Protein AF-A0A411F6S2-F1 (afdb_monomer_lite)

Foldseek 3Di:
DDPPPPPQPFAAFDDPVLQVLQDLAFFDDPPDQLPWDKHWDDDPQKIKMWTQQRASADFDCQDPAAADGDIDMAIAGRFRDFDQFWFFAFEAFFFWAWSNRHTEGFCADPVRHRCQQPDGGTQQQWDADPVNRIYHQAHGQQCRQHPPPAQDWAWTGAGQNRATWTEHHPPDDLVQAFLFQWHDDPSHIHHYADRPQPPRTTQTHRGDGPDDPRVHTAGPGGRSWHAHPVPGIGHDDPVVSVVVVVVVVVVCVVPDDDPPPPPDSPDSPGDRDDPPDDDDDADFDEDQAFDFDEDQQWHETEHQAFYETEHQQWYETEHQHDYETEHQHFYEYAHQVWYAYDHPNGYGYDHPD

Sequence (353 aa):
VGTILVVTPGVLPLTQEEVNQFSGDGCKPDSGKTGSSVSASLSGSTTTITSNHVPNHIWQTVNPNSPTASATTYSFKAPSMLSDDKVQCLPQGAIAIAKNGVLIFNPTTIQGGNAKDDETMDCNGGHSDPKGNYHYHSLPDNKVVYDSSNTSSQFIGVAFDGLPIYSMGDGISSSDLDICHGMYVGKEYRYIASIDHFPYFLGCYRAAAQRGNAASSCSDMKAGSACTCHFGVIKYNKKKALIKLLANLISEEKTNPKLSWMTKKQSCSGTCGASSSSGGNSGGGSGPFGGTGSGPLGGSGSGPFGGGGSGPLGGSGNGPFGGIGSGPFGGGGSDPFGGSGSGPFGGSGSGPF

Secondary structure (DSSP, 8-state):
-------PPPPP---HHHHTT--------TTS-----EEEEEETTEEEEEE----SS----SSS-------EEEEEEPPS---SSSPBPBPSSEEEEETTS-EEE-SB-TTSSBHHHHS---TTSEEE-TT--EEESS--SSSSSS-TT--S--EEEEETTS-EEEE--TT--GGG--TTSEEEETTEEEEEE-SSSTTTT-SSBSS--SSS----B--S--TTEEEETTTEEEE--HHHHHHHHHHHHHHHTTT-----STT---------------------EESSBPPPEESTT--EEESSB---EESTT--EEESSB--EEESSBPPP---TT--EEESSBPPPP----

Organism: Platynereis dumerilii (NCBI:txid6359)

Radius of gyration: 27.65 Å; chains: 1; bounding box: 100×50×52 Å

InterPro domains:
  IPR025924 YHYH domain [PF14240] (116-167)

pLDDT: mean 74.4, std 21.81, range [25.77, 98.25]

Structure (mmCIF, N/CA/C/O backbone):
data_AF-A0A411F6S2-F1
#
_entry.id   AF-A0A411F6S2-F1
#
loop_
_atom_site.group_PDB
_atom_site.id
_atom_site.type_symbol
_atom_site.label_atom_id
_atom_site.label_alt_id
_atom_site.label_comp_id
_atom_site.label_asym_id
_atom_site.label_entity_id
_atom_site.label_seq_id
_atom_site.pdbx_PDB_ins_code
_atom_site.Cartn_x
_atom_site.Cartn_y
_atom_site.Cartn_z
_atom_site.occupancy
_atom_site.B_iso_or_equiv
_atom_site.auth_seq_id
_atom_site.auth_comp_id
_atom_site.auth_asym_id
_atom_site.auth_atom_id
_atom_site.pdbx_PDB_model_num
ATOM 1 N N . VAL A 1 1 ? -44.105 -8.364 14.212 1.00 44.66 1 VAL A N 1
ATOM 2 C CA . VAL A 1 1 ? -42.831 -8.854 13.637 1.00 44.66 1 VAL A CA 1
ATOM 3 C C . VAL A 1 1 ? -41.805 -7.765 13.876 1.00 44.66 1 VAL A C 1
ATOM 5 O O . VAL A 1 1 ? -41.933 -6.701 13.289 1.00 44.66 1 VAL A O 1
ATOM 8 N N . GLY A 1 2 ? -40.930 -7.947 14.866 1.00 36.38 2 GLY A N 1
ATOM 9 C CA . GLY A 1 2 ? -39.951 -6.929 15.245 1.00 36.38 2 GLY A CA 1
ATOM 10 C C . GLY A 1 2 ? -38.849 -6.848 14.199 1.00 36.38 2 GLY A C 1
ATOM 11 O O . GLY A 1 2 ? -38.222 -7.859 13.894 1.00 36.38 2 GLY A O 1
ATOM 12 N N . THR A 1 3 ? -38.634 -5.660 13.644 1.00 37.44 3 THR A N 1
ATOM 13 C CA . THR A 1 3 ? -37.474 -5.360 12.808 1.00 37.44 3 THR A CA 1
ATOM 14 C C . THR A 1 3 ? -36.230 -5.520 13.675 1.00 37.44 3 THR A C 1
ATOM 16 O O . THR A 1 3 ? -35.964 -4.689 14.541 1.00 37.44 3 THR A O 1
ATOM 19 N N . ILE A 1 4 ? -35.487 -6.611 13.483 1.00 34.81 4 ILE A N 1
ATOM 20 C CA . ILE A 1 4 ? -34.133 -6.729 14.017 1.00 34.81 4 ILE A CA 1
ATOM 21 C C . ILE A 1 4 ? -33.314 -5.683 13.265 1.00 34.81 4 ILE A C 1
ATOM 23 O O . ILE A 1 4 ? -32.958 -5.873 12.104 1.00 34.81 4 ILE A O 1
ATOM 27 N N . LEU A 1 5 ? -33.070 -4.544 13.912 1.00 33.72 5 LEU A N 1
ATOM 28 C CA . LEU A 1 5 ? -32.039 -3.614 13.484 1.00 33.72 5 LEU A CA 1
ATOM 29 C C . LEU A 1 5 ? -30.716 -4.357 13.691 1.00 33.72 5 LEU A C 1
ATOM 31 O O . LEU A 1 5 ? -30.196 -4.426 14.805 1.00 33.72 5 LEU A O 1
ATOM 35 N N . VAL A 1 6 ? -30.208 -4.998 12.639 1.00 38.25 6 VAL A N 1
ATOM 36 C CA . VAL A 1 6 ? -28.828 -5.474 12.633 1.00 38.25 6 VAL A CA 1
ATOM 37 C C . VAL A 1 6 ? -27.986 -4.209 12.682 1.00 38.25 6 VAL A C 1
ATOM 39 O O . VAL A 1 6 ? -27.810 -3.530 11.675 1.00 38.25 6 VAL A O 1
ATOM 42 N N . VAL A 1 7 ? -27.535 -3.840 13.880 1.00 37.50 7 VAL A N 1
ATOM 43 C CA . VAL A 1 7 ? -26.470 -2.856 14.041 1.00 37.50 7 VAL A CA 1
ATOM 44 C C . VAL A 1 7 ? -25.247 -3.508 13.415 1.00 37.50 7 VAL A C 1
ATOM 46 O O . VAL A 1 7 ? -24.563 -4.313 14.047 1.00 37.50 7 VAL A O 1
ATOM 49 N N . THR A 1 8 ? -25.021 -3.235 12.132 1.00 48.84 8 THR A N 1
ATOM 50 C CA . THR A 1 8 ? -23.743 -3.515 11.488 1.00 48.84 8 THR A CA 1
ATOM 51 C C . THR A 1 8 ? -22.672 -2.870 12.361 1.00 48.84 8 THR A C 1
ATOM 53 O O . THR A 1 8 ? -22.827 -1.690 12.698 1.00 48.84 8 THR A O 1
ATOM 56 N N . PRO A 1 9 ? -21.632 -3.607 12.792 1.00 52.69 9 PRO A N 1
ATOM 57 C CA . PRO A 1 9 ? -20.532 -2.990 13.511 1.00 52.69 9 PRO A CA 1
ATOM 58 C C . PRO A 1 9 ? -20.032 -1.831 12.650 1.00 52.69 9 PRO A C 1
ATOM 60 O O . PRO A 1 9 ? -19.665 -2.042 11.494 1.00 52.69 9 PRO A O 1
ATOM 63 N N . GLY A 1 10 ? -20.112 -0.606 13.172 1.00 58.12 10 GLY A N 1
ATOM 64 C CA . GLY A 1 10 ? -19.560 0.548 12.477 1.00 58.12 10 GLY A CA 1
ATOM 65 C C . GLY A 1 10 ? -18.088 0.276 12.192 1.00 58.12 10 GLY A C 1
ATOM 66 O O . GLY A 1 10 ? -17.374 -0.223 13.063 1.00 58.12 10 GLY A O 1
ATOM 67 N N . VAL A 1 11 ? -17.650 0.558 10.968 1.00 75.31 11 VAL A N 1
ATOM 68 C CA . VAL A 1 11 ? -16.228 0.489 10.638 1.00 75.31 11 VAL A CA 1
ATOM 69 C C . VAL A 1 11 ? -15.545 1.613 11.402 1.00 75.31 11 VAL A C 1
ATOM 71 O O . VAL A 1 11 ? -16.008 2.755 11.388 1.00 75.31 11 VAL A O 1
ATOM 74 N N . LEU A 1 12 ? -14.481 1.279 12.120 1.00 81.19 12 LEU A N 1
ATOM 75 C CA . LEU A 1 12 ? -13.717 2.262 12.873 1.00 81.19 12 LEU A CA 1
ATOM 76 C C . LEU A 1 12 ? -12.770 3.021 11.927 1.00 81.19 12 LEU A C 1
ATOM 78 O O . LEU A 1 12 ? -12.348 2.462 10.911 1.00 81.19 12 LEU A O 1
ATOM 82 N N . PRO A 1 13 ? -12.451 4.298 12.216 1.00 85.25 13 PRO A N 1
ATOM 83 C CA . PRO A 1 13 ? -11.310 4.950 11.578 1.00 85.25 13 PRO A CA 1
ATOM 84 C C . PRO A 1 13 ? -10.015 4.223 11.963 1.00 85.25 13 PRO A C 1
ATOM 86 O O . PRO A 1 13 ? -10.027 3.356 12.841 1.00 85.25 13 PRO A O 1
ATOM 89 N N . LEU A 1 14 ? -8.891 4.639 11.372 1.00 93.44 14 LEU A N 1
ATOM 90 C CA . LEU A 1 14 ? -7.591 4.222 11.893 1.00 93.44 14 LEU A CA 1
ATOM 91 C C . LEU A 1 14 ? -7.487 4.541 13.390 1.00 93.44 14 LEU A C 1
ATOM 93 O O . LEU A 1 14 ? -7.941 5.603 13.836 1.00 93.44 14 LEU A O 1
ATOM 97 N N . THR A 1 15 ? -6.866 3.650 14.155 1.00 94.06 15 THR A N 1
ATOM 98 C CA . THR A 1 15 ? -6.607 3.878 15.577 1.00 94.06 15 THR A CA 1
ATOM 99 C C . THR A 1 15 ? -5.529 4.942 15.764 1.00 94.06 15 THR A C 1
ATOM 101 O O . THR A 1 15 ? -4.757 5.262 14.853 1.00 94.06 15 THR A O 1
ATOM 104 N N . GLN A 1 16 ? -5.435 5.503 16.971 1.00 94.75 16 GLN A N 1
ATOM 105 C CA . GLN A 1 16 ? -4.378 6.470 17.264 1.00 94.75 16 GLN A CA 1
ATOM 106 C C . GLN A 1 16 ? -2.985 5.828 17.153 1.00 94.75 16 GLN A C 1
ATOM 108 O O . GLN A 1 16 ? -2.039 6.482 16.721 1.00 94.75 16 GLN A O 1
ATOM 113 N N . GLU A 1 17 ? -2.853 4.544 17.488 1.00 95.75 17 GLU A N 1
ATOM 114 C CA . GLU A 1 17 ? -1.617 3.772 17.342 1.00 95.75 17 GLU A CA 1
ATOM 115 C C . GLU A 1 17 ? -1.221 3.583 15.874 1.00 95.75 17 GLU A C 1
ATOM 117 O O . GLU A 1 17 ? -0.035 3.636 15.553 1.00 95.75 17 GLU A O 1
ATOM 122 N N . GLU A 1 18 ? -2.177 3.383 14.966 1.00 96.94 18 GLU A N 1
ATOM 123 C CA . GLU A 1 18 ? -1.914 3.336 13.521 1.00 96.94 18 GLU A CA 1
ATOM 124 C C . GLU A 1 18 ? -1.507 4.714 12.987 1.00 96.94 18 GLU A C 1
ATOM 126 O O . GLU A 1 18 ? -0.525 4.839 12.255 1.00 96.94 18 GLU A O 1
ATOM 131 N N . VAL A 1 19 ? -2.204 5.773 13.407 1.00 97.19 19 VAL A N 1
ATOM 132 C CA . VAL A 1 19 ? -1.893 7.159 13.016 1.00 97.19 19 VAL A CA 1
ATOM 133 C C . VAL A 1 19 ? -0.503 7.586 13.495 1.00 97.19 19 VAL A C 1
ATOM 135 O O . VAL A 1 19 ? 0.237 8.224 12.747 1.00 97.19 19 VAL A O 1
ATOM 138 N N . ASN A 1 20 ? -0.098 7.178 14.697 1.00 96.62 20 ASN A N 1
ATOM 139 C CA . ASN A 1 20 ? 1.222 7.486 15.253 1.00 96.62 20 ASN A CA 1
ATOM 140 C C . ASN A 1 20 ? 2.375 6.748 14.550 1.00 96.62 20 ASN A C 1
ATOM 142 O O . ASN A 1 20 ? 3.534 7.097 14.762 1.00 96.62 20 ASN A O 1
ATOM 146 N N . GLN A 1 21 ? 2.086 5.734 13.730 1.00 96.56 21 GLN A N 1
ATOM 147 C CA . GLN A 1 21 ? 3.107 5.005 12.973 1.00 96.56 21 GLN A CA 1
ATOM 148 C C . GLN A 1 21 ? 3.491 5.684 11.655 1.00 96.56 21 GLN A C 1
ATOM 150 O O . GLN A 1 21 ? 4.445 5.241 11.011 1.00 96.56 21 GLN A O 1
ATOM 155 N N . PHE A 1 22 ? 2.780 6.736 11.235 1.00 96.31 22 PHE A N 1
ATOM 156 C CA . PHE A 1 22 ? 3.171 7.497 10.054 1.00 96.31 22 PHE A CA 1
ATOM 157 C C . PHE A 1 22 ? 4.432 8.309 10.339 1.00 96.31 22 PHE A C 1
ATOM 159 O O . PHE A 1 22 ? 4.430 9.190 11.197 1.00 96.31 22 PHE A O 1
ATOM 166 N N . SER A 1 23 ? 5.506 8.032 9.603 1.00 92.06 23 SER A N 1
ATOM 167 C CA . SER A 1 23 ? 6.766 8.756 9.751 1.00 92.06 23 SER A CA 1
ATOM 168 C C . SER A 1 23 ? 7.564 8.780 8.454 1.00 92.06 23 SER A C 1
ATOM 170 O O . SER A 1 23 ? 7.723 7.762 7.784 1.00 92.06 23 SER A O 1
ATOM 172 N N . GLY A 1 24 ? 8.091 9.960 8.118 1.00 84.31 24 GLY A N 1
ATOM 173 C CA . GLY A 1 24 ? 9.066 10.134 7.036 1.00 84.31 24 GLY A CA 1
ATOM 174 C C . GLY A 1 24 ? 10.493 9.789 7.470 1.00 84.31 24 GLY A C 1
ATOM 175 O O . GLY A 1 24 ? 11.420 9.868 6.662 1.00 84.31 24 GLY A O 1
ATOM 176 N N . ASP A 1 25 ? 10.688 9.415 8.736 1.00 80.38 25 ASP A N 1
ATOM 177 C CA . ASP A 1 25 ? 11.969 8.936 9.229 1.00 80.38 25 ASP A CA 1
ATOM 178 C C . ASP A 1 25 ? 12.250 7.560 8.628 1.00 80.38 25 ASP A C 1
ATOM 180 O O . ASP A 1 25 ? 11.405 6.665 8.631 1.00 80.38 25 ASP A O 1
ATOM 184 N N . GLY A 1 26 ? 13.446 7.378 8.087 1.00 69.38 26 GLY A N 1
ATOM 185 C CA . GLY A 1 26 ? 13.858 6.112 7.501 1.00 69.38 26 GLY A CA 1
ATOM 186 C C . GLY A 1 26 ? 15.347 6.088 7.195 1.00 69.38 26 GLY A C 1
ATOM 187 O O . GLY A 1 26 ? 16.112 6.922 7.690 1.00 69.38 26 GLY A O 1
ATOM 188 N N . CYS A 1 27 ? 15.769 5.086 6.430 1.00 60.47 27 CYS A N 1
ATOM 189 C CA . CYS A 1 27 ? 17.171 4.769 6.194 1.00 60.47 27 CYS A CA 1
ATOM 190 C C . CYS A 1 27 ? 17.819 5.896 5.385 1.00 60.47 27 CYS A C 1
ATOM 192 O O . CYS A 1 27 ? 17.575 6.064 4.189 1.00 60.47 27 CYS A O 1
ATOM 194 N N . LYS A 1 28 ? 18.614 6.704 6.091 1.00 55.78 28 LYS A N 1
ATOM 195 C CA . LYS A 1 28 ? 19.307 7.864 5.539 1.00 55.78 28 LYS A CA 1
ATOM 196 C C . LYS A 1 28 ? 20.414 7.362 4.608 1.00 55.78 28 LYS A C 1
ATOM 198 O O . LYS A 1 28 ? 21.247 6.589 5.073 1.00 55.78 28 LYS A O 1
ATOM 203 N N . PRO A 1 29 ? 20.473 7.782 3.335 1.00 50.09 29 PRO A N 1
ATOM 204 C CA . PRO A 1 29 ? 21.734 7.720 2.614 1.00 50.09 29 PRO A CA 1
ATOM 205 C C . PRO A 1 29 ? 22.737 8.625 3.348 1.00 50.09 29 PRO A C 1
ATOM 207 O O . PRO A 1 29 ? 22.345 9.671 3.873 1.00 50.09 29 PRO A O 1
ATOM 210 N N . ASP A 1 30 ? 24.005 8.220 3.399 1.00 44.03 30 ASP A N 1
ATOM 211 C CA . ASP A 1 30 ? 25.110 8.802 4.187 1.00 44.03 30 ASP A CA 1
ATOM 212 C C . ASP A 1 30 ? 25.447 10.294 3.908 1.00 44.03 30 ASP A C 1
ATOM 214 O O . ASP A 1 30 ? 26.527 10.771 4.244 1.00 44.03 30 ASP A O 1
ATOM 218 N N . SER A 1 31 ? 24.546 11.079 3.309 1.00 43.53 31 SER A N 1
ATOM 219 C CA . SER A 1 31 ? 24.805 12.462 2.894 1.00 43.53 31 SER A CA 1
ATOM 220 C C . SER A 1 31 ? 23.621 13.439 2.986 1.00 43.53 31 SER A C 1
ATOM 222 O O . SER A 1 31 ? 23.690 14.518 2.401 1.00 43.53 31 SER A O 1
ATOM 224 N N . GLY A 1 32 ? 22.535 13.136 3.705 1.00 48.69 32 GLY A N 1
ATOM 225 C CA . GLY A 1 32 ? 21.485 14.136 3.958 1.00 48.69 32 GLY A CA 1
ATOM 226 C C . GLY A 1 32 ? 20.083 13.570 4.146 1.00 48.69 32 GLY A C 1
ATOM 227 O O . GLY A 1 32 ? 19.830 12.387 3.938 1.00 48.69 32 GLY A O 1
ATOM 228 N N . LYS A 1 33 ? 19.152 14.435 4.573 1.00 52.59 33 LYS A N 1
ATOM 229 C CA . LYS A 1 33 ? 17.722 14.100 4.661 1.00 52.59 33 LYS A CA 1
ATOM 230 C C . LYS A 1 33 ? 17.259 13.559 3.301 1.00 52.59 33 LYS A C 1
ATOM 232 O O . LYS A 1 33 ? 17.506 14.207 2.291 1.00 52.59 33 LYS A O 1
ATOM 237 N N . THR A 1 34 ? 16.521 12.447 3.284 1.00 62.41 34 THR A N 1
ATOM 238 C CA . THR A 1 34 ? 15.872 11.886 2.076 1.00 62.41 34 THR A CA 1
ATOM 239 C C . THR A 1 34 ? 14.868 12.847 1.435 1.00 62.41 34 THR A C 1
ATOM 241 O O . THR A 1 34 ? 14.317 12.552 0.386 1.00 62.41 34 THR A O 1
ATOM 244 N N . GLY A 1 35 ? 14.581 13.982 2.077 1.00 80.81 35 GLY A N 1
ATOM 245 C CA . GLY A 1 35 ? 13.509 14.885 1.690 1.00 80.81 35 GLY A CA 1
ATOM 246 C C . GLY A 1 35 ? 12.125 14.324 2.003 1.00 80.81 35 GLY A C 1
ATOM 247 O O . GLY A 1 35 ? 11.162 15.043 1.783 1.00 80.81 35 GLY A O 1
ATOM 248 N N . SER A 1 36 ? 12.008 13.099 2.533 1.00 90.31 36 SER A N 1
ATOM 249 C CA . SER A 1 36 ? 10.731 12.471 2.880 1.00 90.31 36 SER A CA 1
ATOM 250 C C . SER A 1 36 ? 9.995 13.240 3.972 1.00 90.31 36 SER A C 1
ATOM 252 O O . SER A 1 36 ? 10.588 13.711 4.946 1.00 90.31 36 SER A O 1
ATOM 254 N N . SER A 1 37 ? 8.686 13.383 3.795 1.00 93.06 37 SER A N 1
ATOM 255 C CA . SER A 1 37 ? 7.794 13.977 4.777 1.00 93.06 37 SER A CA 1
ATOM 256 C C . SER A 1 37 ? 6.438 13.294 4.701 1.00 93.06 37 SER A C 1
ATOM 258 O O . SER A 1 37 ? 5.811 13.223 3.640 1.00 93.06 37 SER A O 1
ATOM 260 N N . VAL A 1 38 ? 5.981 12.808 5.850 1.00 96.50 38 VAL A N 1
ATOM 261 C CA . VAL A 1 38 ? 4.600 12.401 6.065 1.00 96.50 38 VAL A CA 1
ATOM 262 C C . VAL A 1 38 ? 4.192 12.752 7.488 1.00 96.50 38 VAL A C 1
ATOM 264 O O . VAL A 1 38 ? 4.988 12.640 8.419 1.00 96.50 38 VAL A O 1
ATOM 267 N N . SER A 1 39 ? 2.957 13.202 7.645 1.00 96.62 39 SER A N 1
ATOM 268 C CA . SER A 1 39 ? 2.308 13.389 8.934 1.00 96.62 39 SER A CA 1
ATOM 269 C C . SER A 1 39 ? 0.870 12.904 8.847 1.00 96.62 39 SER A C 1
ATOM 271 O O . SER A 1 39 ? 0.241 12.985 7.789 1.00 96.62 39 SER A O 1
ATOM 273 N N . ALA A 1 40 ? 0.352 12.396 9.960 1.00 97.56 40 ALA A N 1
ATOM 274 C CA . ALA A 1 40 ? -1.027 11.959 10.071 1.00 97.56 40 ALA A CA 1
ATOM 275 C C . ALA A 1 40 ? -1.656 12.495 11.361 1.00 97.56 40 ALA A C 1
ATOM 277 O O . ALA A 1 40 ? -0.978 12.684 12.371 1.00 97.56 40 ALA A O 1
ATOM 278 N N . SER A 1 41 ? -2.958 12.747 11.326 1.00 96.81 41 SER A N 1
ATOM 279 C CA . SER A 1 41 ? -3.749 13.133 12.490 1.00 96.81 41 SER A CA 1
ATOM 280 C C . SER A 1 41 ? -5.120 12.472 12.450 1.00 96.81 41 SER A C 1
ATOM 282 O O . SER A 1 41 ? -5.655 12.179 11.379 1.00 96.81 41 SER A O 1
ATOM 284 N N . LEU A 1 42 ? -5.693 12.241 13.628 1.00 95.12 42 LEU A N 1
ATOM 285 C CA . LEU A 1 42 ? -7.053 11.746 13.796 1.00 95.12 42 LEU A CA 1
ATOM 286 C C . LEU A 1 42 ? -7.885 12.830 14.476 1.00 95.12 42 LEU A C 1
ATOM 288 O O . LEU A 1 42 ? -7.520 13.327 15.540 1.00 95.12 42 LEU A O 1
ATOM 292 N N . SER A 1 43 ? -9.004 13.200 13.861 1.00 93.94 43 SER A N 1
ATOM 293 C CA . SER A 1 43 ? -9.980 14.117 14.445 1.00 93.94 43 SER A CA 1
ATOM 294 C C . SER A 1 43 ? -11.376 13.525 14.302 1.00 93.94 43 SER A C 1
ATOM 296 O O . SER A 1 43 ? -11.903 13.379 13.194 1.00 93.94 43 SER A O 1
ATOM 298 N N . GLY A 1 44 ? -11.965 13.125 15.431 1.00 89.25 44 GLY A N 1
ATOM 299 C CA . GLY A 1 44 ? -13.212 12.364 15.448 1.00 89.25 44 GLY A CA 1
ATOM 300 C C . GLY A 1 44 ? -13.073 11.064 14.654 1.00 89.25 44 GLY A C 1
ATOM 301 O O . GLY A 1 44 ? -12.270 10.206 14.997 1.00 89.25 44 GLY A O 1
ATOM 302 N N . SER A 1 45 ? -13.848 10.930 13.578 1.00 87.75 45 SER A N 1
ATOM 303 C CA . SER A 1 45 ? -13.815 9.777 12.667 1.00 87.75 45 SER A CA 1
ATOM 304 C C . SER A 1 45 ? -13.046 10.034 11.370 1.00 87.75 45 SER A C 1
ATOM 306 O O . SER A 1 45 ? -13.208 9.283 10.412 1.00 87.75 45 SER A O 1
ATOM 308 N N . THR A 1 46 ? -12.263 11.114 11.299 1.00 92.62 46 THR A N 1
ATOM 309 C CA . THR A 1 46 ? -11.514 11.489 10.093 1.00 92.62 46 THR A CA 1
ATOM 310 C C . THR A 1 46 ? -10.016 11.437 10.348 1.00 92.62 46 THR A C 1
ATOM 312 O O . THR A 1 46 ? -9.489 12.193 11.165 1.00 92.62 46 THR A O 1
ATOM 315 N N . THR A 1 47 ? -9.328 10.580 9.604 1.00 95.12 47 THR A N 1
ATOM 316 C CA . THR A 1 47 ? -7.871 10.554 9.506 1.00 95.12 47 THR A CA 1
ATOM 317 C C . THR A 1 47 ? -7.433 11.511 8.403 1.00 95.12 47 THR A C 1
ATOM 319 O O . THR A 1 47 ? -7.911 11.418 7.275 1.00 95.12 47 THR A O 1
ATOM 322 N N . THR A 1 48 ? -6.513 12.424 8.698 1.00 96.94 48 THR A N 1
ATOM 323 C CA . THR A 1 48 ? -5.890 13.303 7.700 1.00 96.94 48 THR A CA 1
ATOM 324 C C . THR A 1 48 ? -4.413 12.974 7.583 1.00 96.94 48 THR A C 1
ATOM 326 O O . THR A 1 48 ? -3.724 12.929 8.593 1.00 96.94 48 THR A O 1
ATOM 329 N N . ILE A 1 49 ? -3.923 12.756 6.365 1.00 97.94 49 ILE A N 1
ATOM 330 C CA . ILE A 1 49 ? -2.527 12.413 6.076 1.00 97.94 49 ILE A CA 1
ATOM 331 C C . ILE A 1 49 ? -1.982 13.418 5.078 1.00 97.94 49 ILE A C 1
ATOM 333 O O . ILE A 1 49 ? -2.576 13.612 4.025 1.00 97.94 49 ILE A O 1
ATOM 337 N N . THR A 1 50 ? -0.850 14.046 5.371 1.00 98.06 50 THR A N 1
ATOM 338 C CA . THR A 1 50 ? -0.127 14.878 4.402 1.00 98.06 50 THR A CA 1
ATOM 339 C C . THR A 1 50 ? 1.203 14.223 4.103 1.00 98.06 50 THR A C 1
ATOM 341 O O . THR A 1 50 ? 1.967 13.969 5.027 1.00 98.06 50 THR A O 1
ATOM 344 N N . SER A 1 51 ? 1.491 13.949 2.832 1.00 97.31 51 SER A N 1
ATOM 345 C CA . SER A 1 51 ? 2.778 13.396 2.411 1.00 97.31 51 SER A CA 1
ATOM 346 C C . SER A 1 51 ? 3.303 14.087 1.166 1.00 97.31 51 SER A C 1
ATOM 348 O O . SER A 1 51 ? 2.525 14.562 0.343 1.00 97.31 51 SER A O 1
ATOM 350 N N . ASN A 1 52 ? 4.626 14.132 1.025 1.00 95.31 52 ASN A N 1
ATOM 351 C CA . ASN A 1 52 ? 5.285 14.556 -0.204 1.00 95.31 52 ASN A CA 1
ATOM 352 C C . ASN A 1 52 ? 5.708 13.400 -1.126 1.00 95.31 52 ASN A C 1
ATOM 354 O O . ASN A 1 52 ? 6.336 13.670 -2.150 1.00 95.31 52 ASN A O 1
ATOM 358 N N . HIS A 1 53 ? 5.375 12.155 -0.760 1.00 94.50 53 HIS A N 1
ATOM 359 C CA . HIS A 1 53 ? 5.588 10.912 -1.518 1.00 94.50 53 HIS A CA 1
ATOM 360 C C . HIS A 1 53 ? 7.045 10.528 -1.805 1.00 94.50 53 HIS A C 1
ATOM 362 O O . HIS A 1 53 ? 7.301 9.558 -2.518 1.00 94.50 53 HIS A O 1
ATOM 368 N N . VAL A 1 54 ? 8.012 11.260 -1.252 1.00 93.25 54 VAL A N 1
ATOM 369 C CA . VAL A 1 54 ? 9.427 10.915 -1.392 1.00 93.25 54 VAL A CA 1
ATOM 370 C C . VAL A 1 54 ? 9.741 9.749 -0.448 1.00 93.25 54 VAL A C 1
ATOM 372 O O . VAL A 1 54 ? 9.406 9.839 0.740 1.00 93.25 54 VAL A O 1
ATOM 375 N N . PRO A 1 55 ? 10.377 8.663 -0.929 1.00 92.00 55 PRO A N 1
ATOM 376 C CA . PRO A 1 55 ? 10.672 7.510 -0.094 1.00 92.00 55 PRO A CA 1
ATOM 377 C C . PRO A 1 55 ? 11.613 7.885 1.049 1.00 92.00 55 PRO A C 1
ATOM 379 O O . PRO A 1 55 ? 12.588 8.618 0.878 1.00 92.00 55 PRO A O 1
ATOM 382 N N . ASN A 1 56 ? 11.345 7.337 2.231 1.00 88.94 56 ASN A N 1
ATOM 383 C CA . ASN A 1 56 ? 12.218 7.458 3.398 1.00 88.94 56 ASN A CA 1
ATOM 384 C C . ASN A 1 56 ? 13.400 6.470 3.365 1.00 88.94 56 ASN A C 1
ATOM 386 O O . ASN A 1 56 ? 14.061 6.267 4.377 1.00 88.94 56 ASN A O 1
ATOM 390 N N . HIS A 1 57 ? 13.661 5.835 2.227 1.00 86.38 57 HIS A N 1
ATOM 391 C CA . HIS A 1 57 ? 14.677 4.807 2.058 1.00 86.38 57 HIS A CA 1
ATOM 392 C C . HIS A 1 57 ? 15.453 5.018 0.756 1.00 86.38 57 HIS A C 1
ATOM 394 O O . HIS A 1 57 ? 15.064 5.798 -0.116 1.00 86.38 57 HIS A O 1
ATOM 400 N N . ILE A 1 58 ? 16.556 4.286 0.617 1.00 84.00 58 ILE A N 1
ATOM 401 C CA . ILE A 1 58 ? 17.346 4.256 -0.614 1.00 84.00 58 ILE A CA 1
ATOM 402 C C . ILE A 1 58 ? 16.509 3.614 -1.727 1.00 84.00 58 ILE A C 1
ATOM 404 O O . ILE A 1 58 ? 15.879 2.575 -1.524 1.00 84.00 58 ILE A O 1
ATOM 408 N N . TRP A 1 59 ? 16.524 4.229 -2.903 1.00 84.62 59 TRP A N 1
ATOM 409 C CA . TRP A 1 59 ? 15.866 3.764 -4.123 1.00 84.62 59 TRP A CA 1
ATOM 410 C C . TRP A 1 59 ? 16.892 3.713 -5.260 1.00 84.62 59 TRP A C 1
ATOM 412 O O . TRP A 1 59 ? 17.970 4.305 -5.159 1.00 84.62 59 TRP A O 1
ATOM 422 N N . GLN A 1 60 ? 16.580 2.987 -6.332 1.00 86.19 60 GLN A N 1
ATOM 423 C CA . GLN A 1 60 ? 17.464 2.866 -7.495 1.00 86.19 60 GLN A CA 1
ATOM 424 C C . GLN A 1 60 ? 16.830 3.500 -8.728 1.00 86.19 60 GLN A C 1
ATOM 426 O O . GLN A 1 60 ? 15.629 3.377 -8.969 1.00 86.19 60 GLN A O 1
ATOM 431 N N . THR A 1 61 ? 17.656 4.139 -9.551 1.00 84.88 61 THR A N 1
ATOM 432 C CA . THR A 1 61 ? 17.244 4.623 -10.868 1.00 84.88 61 THR A CA 1
ATOM 433 C C . THR A 1 61 ? 17.087 3.433 -11.814 1.00 84.88 61 THR A C 1
ATOM 435 O O . THR A 1 61 ? 18.047 2.980 -12.433 1.00 84.88 61 THR A O 1
ATOM 438 N N . VAL A 1 62 ? 15.867 2.907 -11.898 1.00 87.00 62 VAL A N 1
ATOM 439 C CA . VAL A 1 62 ? 15.485 1.809 -12.809 1.00 87.00 62 VAL A CA 1
ATOM 440 C C . VAL A 1 62 ? 14.755 2.297 -14.061 1.00 87.00 62 VAL A C 1
ATOM 442 O O . VAL A 1 62 ? 14.490 1.529 -14.983 1.00 87.00 62 VAL A O 1
ATOM 445 N N . ASN A 1 63 ? 14.440 3.590 -14.098 1.00 87.44 63 ASN A N 1
ATOM 446 C CA . ASN A 1 63 ? 13.868 4.302 -15.230 1.00 87.44 63 ASN A CA 1
ATOM 447 C C . ASN A 1 63 ? 14.396 5.758 -15.235 1.00 87.44 63 ASN A C 1
ATOM 449 O O . ASN A 1 63 ? 15.083 6.150 -14.292 1.00 87.44 63 ASN A O 1
ATOM 453 N N . PRO A 1 64 ? 14.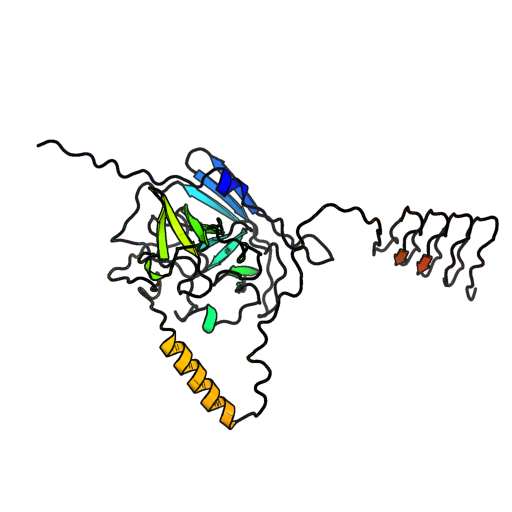117 6.571 -16.271 1.00 92.19 64 PRO A N 1
ATOM 454 C CA . PRO A 1 64 ? 14.628 7.946 -16.361 1.00 92.19 64 PRO A CA 1
ATOM 455 C C . PRO A 1 64 ? 14.078 8.936 -15.319 1.00 92.19 64 PRO A C 1
ATOM 457 O O . PRO A 1 64 ? 14.463 10.104 -15.343 1.00 92.19 64 PRO A O 1
ATOM 460 N N . ASN A 1 65 ? 13.159 8.513 -14.449 1.00 91.50 65 ASN A N 1
ATOM 461 C CA . ASN A 1 65 ? 12.473 9.378 -13.497 1.00 91.50 65 ASN A CA 1
ATOM 462 C C . ASN A 1 65 ? 13.088 9.257 -12.096 1.00 91.50 65 ASN A C 1
ATOM 464 O O . ASN A 1 65 ? 13.640 8.223 -11.718 1.00 91.50 65 ASN A O 1
ATOM 468 N N . SER A 1 66 ? 12.906 10.305 -11.294 1.00 90.94 66 SER A N 1
ATOM 469 C CA . SER A 1 66 ? 13.378 10.372 -9.909 1.00 90.94 66 SER A CA 1
ATOM 470 C C . SER A 1 66 ? 12.261 10.854 -8.981 1.00 90.94 66 SER A C 1
ATOM 472 O O . SER A 1 66 ? 11.445 11.680 -9.409 1.00 90.94 66 SER A O 1
ATOM 474 N N . PRO A 1 67 ? 12.231 10.409 -7.709 1.00 92.38 67 PRO A N 1
ATOM 475 C CA . PRO A 1 67 ? 11.272 10.894 -6.732 1.00 92.38 67 PRO A CA 1
ATOM 476 C C . PRO A 1 67 ? 11.365 12.412 -6.600 1.00 92.38 67 PRO A C 1
ATOM 478 O O . PRO A 1 67 ? 12.442 12.965 -6.374 1.00 92.38 67 PRO A O 1
ATOM 481 N N . THR A 1 68 ? 10.230 13.083 -6.737 1.00 92.44 68 THR A N 1
ATOM 482 C CA . THR A 1 68 ? 10.115 14.537 -6.632 1.00 92.44 68 THR A CA 1
ATOM 483 C C . THR A 1 68 ? 9.066 14.864 -5.586 1.00 92.44 68 THR A C 1
ATOM 485 O O . THR A 1 68 ? 7.949 14.353 -5.634 1.00 92.44 68 THR A O 1
ATOM 488 N N . ALA A 1 69 ? 9.422 15.719 -4.627 1.00 92.62 69 ALA A N 1
ATOM 489 C CA . ALA A 1 69 ? 8.514 16.092 -3.554 1.00 92.62 69 ALA A CA 1
ATOM 490 C C . ALA A 1 69 ? 7.266 16.792 -4.106 1.00 92.62 69 ALA A C 1
ATOM 492 O O . ALA A 1 69 ? 7.356 17.849 -4.732 1.00 92.62 69 ALA A O 1
ATOM 493 N N . SER A 1 70 ? 6.097 16.223 -3.820 1.00 91.94 70 SER A N 1
ATOM 494 C CA . SER A 1 70 ? 4.805 16.807 -4.172 1.00 91.94 70 SER A CA 1
ATOM 495 C C . SER A 1 70 ? 3.834 16.632 -3.012 1.00 91.94 70 SER A C 1
ATOM 497 O O . SER A 1 70 ? 3.232 15.574 -2.839 1.00 91.94 70 SER A O 1
ATOM 499 N N . ALA A 1 71 ? 3.728 17.661 -2.167 1.00 95.12 71 ALA A N 1
ATOM 500 C CA . ALA A 1 71 ? 2.887 17.614 -0.978 1.00 95.12 71 ALA A CA 1
ATOM 501 C C . ALA A 1 71 ? 1.407 17.468 -1.361 1.00 95.12 71 ALA A C 1
ATOM 503 O O . ALA A 1 71 ? 0.855 18.293 -2.086 1.00 95.12 71 ALA A O 1
ATOM 504 N N . THR A 1 72 ? 0.761 16.421 -0.859 1.00 96.50 72 THR A N 1
ATOM 505 C CA . THR A 1 72 ? -0.670 16.162 -1.024 1.00 96.50 72 THR A CA 1
ATOM 506 C C . THR A 1 72 ? -1.273 15.773 0.316 1.00 96.50 72 THR A C 1
ATOM 508 O O . THR A 1 72 ? -0.696 14.980 1.061 1.00 96.50 72 THR A O 1
ATOM 511 N N . THR A 1 73 ? -2.453 16.318 0.602 1.00 97.38 73 THR A N 1
ATOM 512 C CA . THR A 1 73 ? -3.249 15.966 1.778 1.00 97.38 73 THR A CA 1
ATOM 513 C C . THR A 1 73 ? -4.389 15.032 1.382 1.00 97.38 73 THR A C 1
ATOM 515 O O . THR A 1 73 ? -5.096 15.264 0.401 1.00 97.38 73 THR A O 1
ATOM 518 N N . TYR A 1 74 ? -4.562 13.977 2.168 1.00 95.50 74 TYR A N 1
ATOM 519 C CA . TYR A 1 74 ? -5.595 12.960 2.062 1.00 95.50 74 TYR A CA 1
ATOM 520 C C . TYR A 1 74 ? -6.458 13.017 3.317 1.00 95.50 74 TYR A C 1
ATOM 522 O O . TYR A 1 74 ? -5.928 13.121 4.421 1.00 95.50 74 TYR A O 1
ATOM 530 N N . SER A 1 75 ? -7.772 12.912 3.157 1.00 94.31 75 SER A N 1
ATOM 531 C CA . SER A 1 75 ? -8.707 12.831 4.276 1.00 94.31 75 SER A CA 1
ATOM 532 C C . SER A 1 75 ? -9.567 11.590 4.109 1.00 94.31 75 SER A C 1
ATOM 534 O O . SER A 1 75 ? -10.273 11.457 3.112 1.00 94.31 75 SER A O 1
ATOM 536 N N . PHE A 1 76 ? -9.490 10.694 5.087 1.00 91.62 76 PHE A N 1
ATOM 537 C CA . PHE A 1 76 ? -10.235 9.446 5.140 1.00 91.62 76 PHE A CA 1
ATOM 538 C C . PHE A 1 76 ? -11.207 9.498 6.309 1.00 91.62 76 PHE A C 1
ATOM 540 O O . PHE A 1 76 ? -10.809 9.516 7.472 1.00 91.62 76 PHE A O 1
ATOM 547 N N . LYS A 1 77 ? -12.497 9.529 6.008 1.00 88.88 77 LYS A N 1
ATOM 548 C CA . LYS A 1 77 ? -13.557 9.315 6.984 1.00 88.88 77 LYS A CA 1
ATOM 549 C C . LYS A 1 77 ? -13.731 7.817 7.219 1.00 88.88 77 LYS A C 1
ATOM 551 O O . LYS A 1 77 ? -13.667 7.043 6.271 1.00 88.88 77 LYS A O 1
ATOM 556 N N . ALA A 1 78 ? -14.018 7.407 8.448 1.00 81.88 78 ALA A N 1
ATOM 557 C CA . ALA A 1 78 ? -14.427 6.036 8.727 1.00 81.88 78 ALA A CA 1
ATOM 558 C C . ALA A 1 78 ? -15.594 5.626 7.799 1.00 81.88 78 ALA A C 1
ATOM 560 O O . ALA A 1 78 ? -16.586 6.368 7.715 1.00 81.88 78 ALA A O 1
ATOM 561 N N . PRO A 1 79 ? -15.497 4.489 7.085 1.00 80.56 79 PRO A N 1
ATOM 562 C CA . PRO A 1 79 ? -16.589 4.005 6.255 1.00 80.56 79 PRO A CA 1
ATOM 563 C C . PRO A 1 79 ? -17.865 3.800 7.069 1.00 80.56 79 PRO A C 1
ATOM 565 O O . PRO A 1 79 ? -17.836 3.292 8.186 1.00 80.56 79 PRO A O 1
ATOM 568 N N . SER A 1 80 ? -19.018 4.151 6.505 1.00 76.06 80 SER A N 1
ATOM 569 C CA . SER A 1 80 ? -20.298 3.859 7.159 1.00 76.06 80 SER A CA 1
ATOM 570 C C . SER A 1 80 ? -20.672 2.378 7.067 1.00 76.06 80 SER A C 1
ATOM 572 O O . SER A 1 80 ? -21.383 1.877 7.933 1.00 76.06 80 SER A O 1
ATOM 574 N N . MET A 1 81 ? -20.230 1.698 6.005 1.00 80.06 81 MET A N 1
ATOM 575 C CA . MET A 1 81 ? -20.630 0.340 5.640 1.00 80.06 81 MET A CA 1
ATOM 576 C C . MET A 1 81 ? -19.497 -0.329 4.849 1.00 80.06 81 MET A C 1
ATOM 578 O O . MET A 1 81 ? -18.809 0.347 4.080 1.00 80.06 81 MET A O 1
ATOM 582 N N . LEU A 1 82 ? -19.367 -1.651 4.973 1.00 87.94 82 LEU A N 1
ATOM 583 C CA . LEU A 1 82 ? -18.597 -2.483 4.042 1.00 87.94 82 LEU A CA 1
ATOM 584 C C . LEU A 1 82 ? -19.555 -3.250 3.133 1.00 87.94 82 LEU A C 1
ATOM 586 O O . LEU A 1 82 ? -20.675 -3.560 3.541 1.00 87.94 82 LEU A O 1
ATOM 590 N N . SER A 1 83 ? -19.118 -3.561 1.915 1.00 81.50 83 SER A N 1
ATOM 591 C CA . SER A 1 83 ? -19.855 -4.422 0.991 1.00 81.50 83 SER A CA 1
ATOM 592 C C . SER A 1 83 ? -19.052 -5.673 0.662 1.00 81.50 83 SER A C 1
ATOM 594 O O . SER A 1 83 ? -17.912 -5.571 0.214 1.00 81.50 83 SER A O 1
ATOM 596 N N . ASP A 1 84 ? -19.673 -6.838 0.853 1.00 72.31 84 ASP A N 1
ATOM 597 C CA . ASP A 1 84 ? -19.120 -8.126 0.422 1.00 72.31 84 ASP A CA 1
ATOM 598 C C . ASP A 1 84 ? -19.402 -8.397 -1.073 1.00 72.31 84 ASP A C 1
ATOM 600 O O . ASP A 1 84 ? -18.558 -8.953 -1.769 1.00 72.31 84 ASP A O 1
ATOM 604 N N . ASP A 1 85 ? -20.558 -7.949 -1.587 1.00 68.00 85 ASP A N 1
ATOM 605 C CA . ASP A 1 85 ? -21.048 -8.317 -2.929 1.00 68.00 85 ASP A CA 1
ATOM 606 C C . ASP A 1 85 ? -20.835 -7.238 -4.005 1.00 68.00 85 ASP A C 1
ATOM 608 O O . ASP A 1 85 ? -20.807 -7.535 -5.200 1.00 68.00 85 ASP A O 1
ATOM 612 N N . LYS A 1 86 ? -20.729 -5.964 -3.606 1.00 76.06 86 LYS A N 1
ATOM 613 C CA . LYS A 1 86 ? -20.550 -4.812 -4.508 1.00 76.06 86 LYS A CA 1
ATOM 614 C C . LYS A 1 86 ? -19.299 -4.038 -4.136 1.00 76.06 86 LYS A C 1
ATOM 616 O O . LYS A 1 86 ? -19.344 -2.866 -3.763 1.00 76.06 86 LYS A O 1
ATOM 621 N N . VAL A 1 87 ? -18.178 -4.730 -4.254 1.00 88.69 87 VAL A N 1
ATOM 622 C CA . VAL A 1 87 ? -16.853 -4.155 -4.054 1.00 88.69 87 VAL A CA 1
ATOM 623 C C . VAL A 1 87 ? -16.537 -3.151 -5.163 1.00 88.69 87 VAL A C 1
ATOM 625 O O . VAL A 1 87 ? -16.896 -3.345 -6.331 1.00 88.69 87 VAL A O 1
ATOM 628 N N . GLN A 1 88 ? -15.883 -2.055 -4.799 1.00 91.81 88 GLN A N 1
ATOM 629 C CA . GLN A 1 88 ? -15.491 -1.009 -5.732 1.00 91.81 88 GLN A CA 1
ATOM 630 C C . GLN A 1 88 ? -14.158 -1.332 -6.401 1.00 91.81 88 GLN A C 1
ATOM 632 O O . GLN A 1 88 ? -13.250 -1.926 -5.813 1.00 91.81 88 GLN A O 1
ATOM 637 N N . CYS A 1 89 ? -14.049 -0.928 -7.660 1.00 93.75 89 CYS A N 1
ATOM 638 C CA . CYS A 1 89 ? -12.853 -1.135 -8.449 1.00 93.75 89 CYS A CA 1
ATOM 639 C C . CYS A 1 89 ? -11.683 -0.263 -7.992 1.00 93.75 89 CYS A C 1
ATOM 641 O O . CYS A 1 89 ? -11.850 0.861 -7.517 1.00 93.75 89 CYS A O 1
ATOM 643 N N . LEU A 1 90 ? -10.477 -0.774 -8.210 1.00 95.12 90 LEU A N 1
ATOM 644 C CA . LEU A 1 90 ? -9.243 -0.025 -8.047 1.00 95.12 90 LEU A CA 1
ATOM 645 C C . LEU A 1 90 ? -9.001 0.840 -9.295 1.00 95.12 90 LEU A C 1
ATOM 647 O O . LEU A 1 90 ? -8.982 0.299 -10.411 1.00 95.12 90 LEU A O 1
ATOM 651 N N . PRO A 1 91 ? -8.800 2.164 -9.159 1.00 94.00 91 PRO A N 1
ATOM 652 C CA . PRO A 1 91 ? -8.394 2.994 -10.285 1.00 94.00 91 PRO A CA 1
ATOM 653 C C . PRO A 1 91 ? -6.997 2.586 -10.774 1.00 94.00 91 PRO A C 1
ATOM 655 O O . PRO A 1 91 ? -6.249 1.900 -10.075 1.00 94.00 91 PRO A O 1
ATOM 658 N N . GLN A 1 92 ? -6.623 3.035 -11.973 1.00 91.19 92 GLN A N 1
ATOM 659 C CA . GLN A 1 92 ? -5.209 3.030 -12.353 1.00 91.19 92 GLN A CA 1
ATOM 660 C C . GLN A 1 92 ? -4.436 4.042 -11.495 1.00 91.19 92 GLN A C 1
ATOM 662 O O . GLN A 1 92 ? -4.970 5.092 -11.128 1.00 91.19 92 GLN A O 1
ATOM 667 N N . GLY A 1 93 ? -3.164 3.748 -11.221 1.00 94.19 93 GLY A N 1
ATOM 668 C CA . GLY A 1 93 ? -2.303 4.588 -10.389 1.00 94.19 93 GLY A CA 1
ATOM 669 C C . GLY A 1 93 ? -2.465 4.310 -8.893 1.00 94.19 93 GLY A C 1
ATOM 670 O O . GLY A 1 93 ? -2.643 3.162 -8.494 1.00 94.19 93 GLY A O 1
ATOM 671 N N . ALA A 1 94 ? -2.378 5.357 -8.068 1.00 96.12 94 ALA A N 1
ATOM 672 C CA . ALA A 1 94 ? -2.403 5.249 -6.610 1.00 96.12 94 ALA A CA 1
ATOM 673 C C . ALA A 1 94 ? -3.744 4.735 -6.070 1.00 96.12 94 ALA A C 1
ATOM 675 O O . ALA A 1 94 ? -4.803 5.269 -6.409 1.00 96.12 94 ALA A O 1
ATOM 676 N N . ILE A 1 95 ? -3.667 3.761 -5.164 1.00 97.12 95 ILE A N 1
ATOM 677 C CA . ILE A 1 95 ? -4.816 3.139 -4.498 1.00 97.12 95 ILE A CA 1
ATOM 678 C C . ILE A 1 95 ? -4.759 3.224 -2.968 1.00 97.12 95 ILE A C 1
ATOM 680 O O . ILE A 1 95 ? -5.773 2.998 -2.302 1.00 97.12 95 ILE A O 1
ATOM 684 N N . ALA A 1 96 ? -3.586 3.518 -2.412 1.00 97.56 96 ALA A N 1
ATOM 685 C CA . ALA A 1 96 ? -3.333 3.579 -0.981 1.00 97.56 96 ALA A CA 1
ATOM 686 C C . ALA A 1 96 ? -2.085 4.432 -0.687 1.00 97.56 96 ALA A C 1
ATOM 688 O O . ALA A 1 96 ? -1.328 4.786 -1.597 1.00 97.56 96 ALA A O 1
ATOM 689 N N . ILE A 1 97 ? -1.862 4.747 0.589 1.00 97.56 97 ILE A N 1
ATOM 690 C CA . ILE A 1 97 ? -0.641 5.394 1.084 1.00 97.56 97 ILE A CA 1
ATOM 691 C C . ILE A 1 97 ? -0.021 4.552 2.201 1.00 97.56 97 ILE A C 1
ATOM 693 O O . ILE A 1 97 ? -0.700 4.168 3.155 1.00 97.56 97 ILE A O 1
ATOM 697 N N . ALA A 1 98 ? 1.268 4.243 2.071 1.00 97.81 98 ALA A N 1
ATOM 698 C CA . ALA A 1 98 ? 2.037 3.539 3.088 1.00 97.81 98 ALA A CA 1
ATOM 699 C C . ALA A 1 98 ? 2.376 4.470 4.264 1.00 97.81 98 ALA A C 1
ATOM 701 O O . ALA A 1 98 ? 2.409 5.695 4.126 1.00 97.81 98 ALA A O 1
ATOM 702 N N . LYS A 1 99 ? 2.682 3.898 5.432 1.00 96.81 99 LYS A N 1
ATOM 703 C CA . LYS A 1 99 ? 3.006 4.656 6.651 1.00 96.81 99 LYS A CA 1
ATOM 704 C C . LYS A 1 99 ? 4.264 5.517 6.526 1.00 96.81 99 LYS A C 1
ATOM 706 O O . LYS A 1 99 ? 4.416 6.493 7.248 1.00 96.81 99 LYS A O 1
ATOM 711 N N . ASN A 1 100 ? 5.140 5.199 5.576 1.00 94.94 100 ASN A N 1
ATOM 712 C CA . ASN A 1 100 ? 6.294 6.030 5.244 1.00 94.94 100 ASN A CA 1
ATOM 713 C C . ASN A 1 100 ? 5.991 7.159 4.238 1.00 94.94 100 ASN A C 1
ATOM 715 O O . ASN A 1 100 ? 6.905 7.848 3.793 1.00 94.94 100 ASN A O 1
ATOM 719 N N . GLY A 1 101 ? 4.726 7.343 3.850 1.00 95.69 101 GLY A N 1
ATOM 720 C CA . GLY A 1 101 ? 4.282 8.383 2.922 1.00 95.69 101 GLY A CA 1
ATOM 721 C C . GLY A 1 101 ? 4.361 8.014 1.440 1.00 95.69 101 GLY A C 1
ATOM 722 O O . GLY A 1 101 ? 3.848 8.754 0.603 1.00 95.69 101 GLY A O 1
ATOM 723 N N . VAL A 1 102 ? 4.957 6.873 1.090 1.00 96.75 102 VAL A N 1
ATOM 724 C CA . VAL A 1 102 ? 5.033 6.413 -0.303 1.00 96.75 102 VAL A CA 1
ATOM 725 C C . VAL A 1 102 ? 3.661 5.937 -0.781 1.00 96.75 102 VAL A C 1
ATOM 727 O O . VAL A 1 102 ? 2.901 5.308 -0.039 1.00 96.75 102 VAL A O 1
ATOM 730 N N . LEU A 1 103 ? 3.334 6.232 -2.038 1.00 97.62 103 LEU A N 1
ATOM 731 C CA . LEU A 1 103 ? 2.096 5.759 -2.648 1.00 97.62 103 LEU A CA 1
ATOM 732 C C . LEU A 1 103 ? 2.170 4.258 -2.931 1.00 97.62 103 LEU A C 1
ATOM 734 O O . LEU A 1 103 ? 3.192 3.731 -3.358 1.00 97.62 103 LEU A O 1
ATOM 738 N N . ILE A 1 104 ? 1.049 3.574 -2.751 1.00 98.12 104 ILE A N 1
ATOM 739 C CA . ILE A 1 104 ? 0.862 2.198 -3.205 1.00 98.12 104 ILE A CA 1
ATOM 740 C C . ILE A 1 104 ? -0.028 2.267 -4.438 1.00 98.12 104 ILE A C 1
ATOM 742 O O . ILE A 1 104 ? -1.115 2.854 -4.397 1.00 98.12 104 ILE A O 1
ATOM 746 N N . PHE A 1 105 ? 0.448 1.710 -5.542 1.00 96.81 105 PHE A N 1
ATOM 747 C CA . PHE A 1 105 ? -0.251 1.705 -6.818 1.00 96.81 105 PHE A CA 1
ATOM 748 C C . PHE A 1 105 ? -0.996 0.394 -7.044 1.00 96.81 105 PHE A C 1
ATOM 750 O O . PHE A 1 105 ? -0.741 -0.629 -6.409 1.00 96.81 105 PHE A O 1
ATOM 757 N N . ASN A 1 106 ? -1.955 0.459 -7.965 1.00 94.69 106 ASN A N 1
ATOM 758 C CA . ASN A 1 106 ? -2.657 -0.690 -8.513 1.00 94.69 106 ASN A CA 1
ATOM 759 C C . ASN A 1 106 ? -1.657 -1.796 -8.908 1.00 94.69 106 ASN A C 1
ATOM 761 O O . ASN A 1 106 ? -0.615 -1.488 -9.484 1.00 94.69 106 ASN A O 1
ATOM 765 N N . PRO A 1 107 ? -1.954 -3.083 -8.658 1.00 93.88 107 PRO A N 1
ATOM 766 C CA . PRO A 1 107 ? -1.040 -4.182 -8.986 1.00 93.88 107 PRO A CA 1
ATOM 767 C C . PRO A 1 107 ? -0.830 -4.396 -10.497 1.00 93.88 107 PRO A C 1
ATOM 769 O O . PRO A 1 107 ? -0.075 -5.288 -10.889 1.00 93.88 107 PRO A O 1
ATOM 772 N N . THR A 1 108 ? -1.520 -3.637 -11.353 1.00 93.25 108 THR A N 1
ATOM 773 C CA . THR A 1 108 ? -1.501 -3.817 -12.803 1.00 93.25 108 THR A CA 1
ATOM 774 C C . THR A 1 108 ? -0.750 -2.724 -13.547 1.00 93.25 108 THR A C 1
ATOM 776 O O . THR A 1 108 ? -0.732 -1.564 -13.135 1.00 93.25 108 THR A O 1
ATOM 779 N N . THR A 1 109 ? -0.169 -3.107 -14.684 1.00 91.25 109 THR A N 1
ATOM 780 C CA . THR A 1 109 ? 0.420 -2.160 -15.637 1.00 91.25 109 THR A CA 1
ATOM 781 C C . THR A 1 109 ? -0.659 -1.328 -16.323 1.00 91.25 109 THR A C 1
ATOM 783 O O . THR A 1 109 ? -1.857 -1.625 -16.252 1.00 91.25 109 THR A O 1
ATOM 786 N N . ILE A 1 110 ? -0.251 -0.318 -17.094 1.00 88.25 110 ILE A N 1
ATOM 787 C CA . ILE A 1 110 ? -1.181 0.441 -17.945 1.00 88.25 110 ILE A CA 1
ATOM 788 C C . ILE A 1 110 ? -1.839 -0.415 -19.046 1.00 88.25 110 ILE A C 1
ATOM 790 O O . ILE A 1 110 ? -2.807 0.029 -19.653 1.00 88.25 110 ILE A O 1
ATOM 794 N N . GLN A 1 111 ? -1.355 -1.635 -19.297 1.00 89.31 111 GLN A N 1
ATOM 795 C CA . GLN A 1 111 ? -1.959 -2.617 -20.207 1.00 89.31 111 GLN A CA 1
ATOM 796 C C . GLN A 1 111 ? -2.722 -3.736 -19.474 1.00 89.31 111 GLN A C 1
ATOM 798 O O . GLN A 1 111 ? -3.184 -4.677 -20.119 1.00 89.31 111 GLN A O 1
ATOM 803 N N . GLY A 1 112 ? -2.844 -3.669 -18.144 1.00 88.69 112 GLY A N 1
ATOM 804 C CA . GLY A 1 112 ? -3.553 -4.675 -17.345 1.00 88.69 112 GLY A CA 1
ATOM 805 C C . GLY A 1 112 ? -2.739 -5.947 -17.084 1.00 88.69 112 GLY A C 1
ATOM 806 O O . GLY A 1 112 ? -3.299 -6.961 -16.666 1.00 88.69 112 GLY A O 1
ATOM 807 N N . GLY A 1 113 ? -1.428 -5.911 -17.346 1.00 89.44 113 GLY A N 1
ATOM 808 C CA . GLY A 1 113 ? -0.485 -6.968 -16.975 1.00 89.44 113 GLY A CA 1
ATOM 809 C C . GLY A 1 113 ? -0.147 -6.925 -15.486 1.00 89.44 113 GLY A C 1
ATOM 810 O O . GLY A 1 113 ? -0.584 -6.019 -14.783 1.00 89.44 113 GLY A O 1
ATOM 811 N N . ASN A 1 114 ? 0.627 -7.888 -14.990 1.00 91.44 114 ASN A N 1
ATOM 812 C CA . ASN A 1 114 ? 1.068 -7.872 -13.593 1.00 91.44 114 ASN A CA 1
ATOM 813 C C . ASN A 1 114 ? 2.280 -6.952 -13.470 1.00 91.44 114 ASN A C 1
ATOM 815 O O . ASN A 1 114 ? 3.353 -7.317 -13.948 1.00 91.44 114 ASN A O 1
ATOM 819 N N . ALA A 1 115 ? 2.133 -5.802 -12.811 1.00 91.38 115 ALA A N 1
ATOM 820 C CA . ALA A 1 115 ? 3.195 -4.800 -12.758 1.00 91.38 115 ALA A CA 1
ATOM 821 C C . ALA A 1 115 ? 4.502 -5.378 -12.219 1.00 91.38 115 ALA A C 1
ATOM 823 O O . ALA A 1 115 ? 5.547 -5.180 -12.827 1.00 91.38 115 ALA A O 1
ATOM 824 N N . LYS A 1 116 ? 4.438 -6.192 -11.157 1.00 89.19 116 LYS A N 1
ATOM 825 C CA . LYS A 1 116 ? 5.626 -6.806 -10.542 1.00 89.19 116 LYS A CA 1
ATOM 826 C C . LYS A 1 116 ? 6.488 -7.610 -11.529 1.00 89.19 116 LYS A C 1
ATOM 828 O O . LYS A 1 116 ? 7.695 -7.699 -11.331 1.00 89.19 116 LYS A O 1
ATOM 833 N N . ASP A 1 117 ? 5.875 -8.200 -12.555 1.00 87.12 117 ASP A N 1
ATOM 834 C CA . ASP A 1 117 ? 6.583 -9.025 -13.541 1.00 87.12 117 ASP A CA 1
ATOM 835 C C . ASP A 1 117 ? 6.822 -8.307 -14.871 1.00 87.12 117 ASP A C 1
ATOM 837 O O . ASP A 1 117 ? 7.764 -8.640 -15.589 1.00 87.12 117 ASP A O 1
ATOM 841 N N . ASP A 1 118 ? 5.926 -7.393 -15.242 1.00 87.56 118 ASP A N 1
ATOM 842 C CA . ASP A 1 118 ? 5.912 -6.755 -16.557 1.00 87.56 118 ASP A CA 1
ATOM 843 C C . ASP A 1 118 ? 6.585 -5.363 -16.547 1.00 87.56 118 ASP A C 1
ATOM 845 O O . ASP A 1 118 ? 6.832 -4.806 -17.618 1.00 87.56 118 ASP A O 1
ATOM 849 N N . GLU A 1 119 ? 6.917 -4.806 -15.376 1.00 89.12 119 GLU A N 1
ATOM 850 C CA . GLU A 1 119 ? 7.617 -3.524 -15.226 1.00 89.12 119 GLU A CA 1
ATOM 851 C C . GLU A 1 119 ? 8.968 -3.669 -14.518 1.00 89.12 119 GLU A C 1
ATOM 853 O O . GLU A 1 119 ? 9.188 -4.547 -13.683 1.00 89.12 119 GLU A O 1
ATOM 858 N N . THR A 1 120 ? 9.887 -2.751 -14.823 1.00 89.69 120 THR A N 1
ATOM 859 C CA . THR A 1 120 ? 11.164 -2.655 -14.115 1.00 89.69 120 THR A CA 1
ATOM 860 C C . THR A 1 120 ? 10.968 -1.899 -12.803 1.00 89.69 120 THR A C 1
ATOM 862 O O . THR A 1 120 ? 10.585 -0.726 -12.802 1.00 89.69 120 THR A O 1
ATOM 865 N N . MET A 1 121 ? 11.261 -2.561 -11.686 1.00 89.19 121 MET A N 1
ATOM 866 C CA . MET A 1 121 ? 11.186 -2.004 -10.334 1.00 89.19 121 MET A CA 1
ATOM 867 C C . MET A 1 121 ? 12.550 -2.059 -9.660 1.00 89.19 121 MET A C 1
ATOM 869 O O . MET A 1 121 ? 13.398 -2.880 -10.013 1.00 89.19 121 MET A O 1
ATOM 873 N N . ASP A 1 122 ? 12.757 -1.183 -8.684 1.00 89.00 122 ASP A N 1
ATOM 874 C CA . ASP A 1 122 ? 13.934 -1.242 -7.836 1.00 89.00 122 ASP A CA 1
ATOM 875 C C . ASP A 1 122 ? 13.842 -2.371 -6.798 1.00 89.00 122 ASP A C 1
ATOM 877 O O . ASP A 1 122 ? 12.857 -3.107 -6.677 1.00 89.00 122 ASP A O 1
ATOM 881 N N . CYS A 1 123 ? 14.903 -2.490 -6.011 1.00 85.25 123 CYS A N 1
ATOM 882 C CA . CYS A 1 123 ? 15.032 -3.457 -4.931 1.00 85.25 123 CYS A CA 1
ATOM 883 C C . CYS A 1 123 ? 13.965 -3.359 -3.819 1.00 85.25 123 CYS A C 1
ATOM 885 O O . CYS A 1 123 ? 13.827 -4.303 -3.040 1.00 85.25 123 CYS A O 1
ATOM 887 N N . ASN A 1 124 ? 13.197 -2.268 -3.750 1.00 87.69 124 ASN A N 1
ATOM 888 C CA . ASN A 1 124 ? 12.088 -2.077 -2.813 1.00 87.69 124 ASN A CA 1
ATOM 889 C C . ASN A 1 124 ? 10.726 -2.449 -3.425 1.00 87.69 124 ASN A C 1
ATOM 891 O O . ASN A 1 124 ? 9.705 -2.278 -2.765 1.00 87.69 124 ASN A O 1
ATOM 895 N N . GLY A 1 125 ? 10.672 -2.927 -4.673 1.00 87.56 125 GLY A N 1
ATOM 896 C CA . GLY A 1 125 ? 9.406 -3.231 -5.349 1.00 87.56 125 GLY A CA 1
ATOM 897 C C . GLY A 1 125 ? 8.641 -1.985 -5.808 1.00 87.56 125 GLY A C 1
ATOM 898 O O . GLY A 1 125 ? 7.410 -2.029 -5.925 1.00 87.56 125 GLY A O 1
ATOM 899 N N . GLY A 1 126 ? 9.359 -0.881 -6.046 1.00 91.62 126 GLY A N 1
ATOM 900 C CA . GLY A 1 126 ? 8.793 0.379 -6.515 1.00 91.62 126 GLY A CA 1
ATOM 901 C C . GLY A 1 126 ? 9.627 1.082 -7.584 1.00 91.62 126 GLY A C 1
ATOM 902 O O . GLY A 1 126 ? 10.731 0.662 -7.928 1.00 91.62 126 GLY A O 1
ATOM 903 N N . HIS A 1 127 ? 9.080 2.162 -8.136 1.00 93.19 127 HIS A N 1
ATOM 904 C CA . HIS A 1 127 ? 9.772 3.062 -9.063 1.00 93.19 127 HIS A CA 1
ATOM 905 C C . HIS A 1 127 ? 9.088 4.440 -9.106 1.00 93.19 127 HIS A C 1
ATOM 907 O O . HIS A 1 127 ? 8.075 4.650 -8.441 1.00 93.19 127 HIS A O 1
ATOM 913 N N . SER A 1 128 ? 9.622 5.382 -9.893 1.00 94.75 128 SER A N 1
ATOM 914 C CA . SER A 1 128 ? 9.014 6.711 -10.084 1.00 94.75 128 SER A CA 1
ATOM 915 C C . SER A 1 128 ? 8.280 6.835 -11.419 1.00 94.75 128 SER A C 1
ATOM 917 O O . SER A 1 128 ? 8.811 6.449 -12.466 1.00 94.75 128 SER A O 1
ATOM 919 N N . ASP A 1 129 ? 7.085 7.428 -11.398 1.00 93.25 129 ASP A N 1
ATOM 920 C CA . ASP A 1 129 ? 6.365 7.833 -12.612 1.00 93.25 129 ASP A CA 1
ATOM 921 C C . ASP A 1 129 ? 6.985 9.108 -13.247 1.00 93.25 129 ASP A C 1
ATOM 923 O O . ASP A 1 129 ? 7.848 9.747 -12.637 1.00 93.25 129 ASP A O 1
ATOM 927 N N . PRO A 1 130 ? 6.550 9.536 -14.451 1.00 94.06 130 PRO A N 1
ATOM 928 C CA . PRO A 1 130 ? 7.048 10.763 -15.089 1.00 94.06 130 PRO A CA 1
ATOM 929 C C . PRO A 1 130 ? 6.792 12.066 -14.315 1.00 94.06 130 PRO A C 1
ATOM 931 O O . PRO A 1 130 ? 7.355 13.102 -14.659 1.00 94.06 130 PRO A O 1
ATOM 934 N N . LYS A 1 131 ? 5.924 12.050 -13.298 1.00 92.75 131 LYS A N 1
ATOM 935 C CA . LYS A 1 131 ? 5.663 13.192 -12.407 1.00 92.75 131 LYS A CA 1
ATOM 936 C C . LYS A 1 131 ? 6.552 13.156 -11.159 1.00 92.75 131 LYS A C 1
ATOM 938 O O . LYS A 1 131 ? 6.451 14.052 -10.325 1.00 92.75 131 LYS A O 1
ATOM 943 N N . GLY A 1 132 ? 7.400 12.138 -11.024 1.00 92.31 132 GLY A N 1
ATOM 944 C CA . GLY A 1 132 ? 8.265 11.929 -9.871 1.00 92.31 132 GLY A CA 1
ATOM 945 C C . GLY A 1 132 ? 7.549 11.328 -8.663 1.00 92.31 132 GLY A C 1
ATOM 946 O O . GLY A 1 132 ? 8.090 11.378 -7.561 1.00 92.31 132 GLY A O 1
ATOM 947 N N . ASN A 1 133 ? 6.356 10.749 -8.829 1.00 94.06 133 ASN A N 1
ATOM 948 C CA . ASN A 1 133 ? 5.719 10.002 -7.748 1.00 94.06 133 ASN A CA 1
ATOM 949 C C . ASN A 1 133 ? 6.397 8.640 -7.636 1.00 94.06 133 ASN A C 1
ATOM 951 O O . ASN A 1 133 ? 6.166 7.764 -8.474 1.00 94.06 133 ASN A O 1
ATOM 955 N N . TYR A 1 134 ? 7.216 8.454 -6.605 1.00 95.56 134 TYR A N 1
ATOM 956 C CA . TYR A 1 134 ? 7.701 7.128 -6.251 1.00 95.56 134 TYR A CA 1
ATOM 957 C C . TYR A 1 134 ? 6.560 6.309 -5.645 1.00 95.56 134 TYR A C 1
ATOM 959 O O . TYR A 1 134 ? 5.789 6.819 -4.826 1.00 95.56 134 TYR A O 1
ATOM 967 N N . HIS A 1 135 ? 6.431 5.055 -6.060 1.00 96.88 135 HIS A N 1
ATOM 968 C CA . HIS A 1 135 ? 5.341 4.200 -5.620 1.00 96.88 135 HIS A CA 1
ATOM 969 C C . HIS A 1 135 ? 5.711 2.723 -5.624 1.00 96.88 135 HIS A C 1
ATOM 971 O O . HIS A 1 135 ? 6.547 2.276 -6.408 1.00 96.88 135 HIS A O 1
ATOM 977 N N . TYR A 1 136 ? 5.043 1.967 -4.755 1.00 96.88 136 TYR A N 1
ATOM 978 C CA . TYR A 1 136 ? 5.138 0.515 -4.696 1.00 96.88 136 TYR A CA 1
ATOM 979 C C . TYR A 1 136 ? 4.030 -0.134 -5.520 1.00 96.88 136 TYR A C 1
ATOM 981 O O . TYR A 1 136 ? 2.860 0.222 -5.377 1.00 96.88 136 TYR A O 1
ATOM 989 N N . HIS A 1 137 ? 4.385 -1.150 -6.299 1.00 93.56 137 HIS A N 1
ATOM 990 C CA . HIS A 1 137 ? 3.423 -2.089 -6.890 1.00 93.56 137 HIS A CA 1
ATOM 991 C C . HIS A 1 137 ? 3.366 -3.416 -6.123 1.00 93.56 137 HIS A C 1
ATOM 993 O O . HIS A 1 137 ? 2.405 -4.173 -6.250 1.00 93.56 137 HIS A O 1
ATOM 999 N N . SER A 1 138 ? 4.390 -3.710 -5.317 1.00 89.75 138 SER A N 1
ATOM 1000 C CA . SER A 1 138 ? 4.451 -4.894 -4.458 1.00 89.75 138 SER A CA 1
ATOM 1001 C C . SER A 1 138 ? 5.081 -4.562 -3.105 1.00 89.75 138 SER A C 1
ATOM 1003 O O . SER A 1 138 ? 5.734 -3.531 -2.959 1.00 89.75 138 SER A O 1
ATOM 1005 N N . LEU A 1 139 ? 4.841 -5.407 -2.098 1.00 89.69 139 LEU A N 1
ATOM 1006 C CA . LEU A 1 139 ? 5.308 -5.153 -0.737 1.00 89.69 139 LEU A CA 1
ATOM 1007 C C . LEU A 1 139 ? 6.859 -5.176 -0.660 1.00 89.69 139 LEU A C 1
ATOM 1009 O O . LEU A 1 139 ? 7.452 -6.190 -1.044 1.00 89.69 139 LEU A O 1
ATOM 1013 N N . PRO A 1 140 ? 7.519 -4.120 -0.139 1.00 85.62 140 PRO A N 1
ATOM 1014 C CA . PRO A 1 140 ? 8.981 -4.044 -0.035 1.00 85.62 140 PRO A CA 1
ATOM 1015 C C . PRO A 1 140 ? 9.563 -5.034 0.984 1.00 85.62 140 PRO A C 1
ATOM 1017 O O . PRO A 1 140 ? 9.305 -4.918 2.177 1.00 85.62 140 PRO A O 1
ATOM 1020 N N . ASP A 1 141 ? 10.412 -5.969 0.557 1.00 79.25 141 ASP A N 1
ATOM 1021 C CA . ASP A 1 141 ? 10.976 -7.042 1.407 1.00 79.25 141 ASP A CA 1
ATOM 1022 C C . ASP A 1 141 ? 12.261 -6.640 2.175 1.00 79.25 141 ASP A C 1
ATOM 1024 O O . ASP A 1 141 ? 13.007 -7.472 2.682 1.00 79.25 141 ASP A O 1
ATOM 1028 N N . ASN A 1 142 ? 12.574 -5.348 2.257 1.00 79.62 142 ASN A N 1
ATOM 1029 C CA . ASN A 1 142 ? 13.842 -4.846 2.801 1.00 79.62 142 ASN A CA 1
ATOM 1030 C C . ASN A 1 142 ? 13.680 -3.984 4.062 1.00 79.62 142 ASN A C 1
ATOM 1032 O O . ASN A 1 142 ? 14.507 -3.121 4.350 1.00 79.62 142 ASN A O 1
ATOM 1036 N N . LYS A 1 143 ? 12.620 -4.235 4.830 1.00 84.19 143 LYS A N 1
ATOM 1037 C CA . LYS A 1 143 ? 12.349 -3.588 6.120 1.00 84.19 143 LYS A CA 1
ATOM 1038 C C . LYS A 1 143 ? 12.033 -2.088 6.089 1.00 84.19 143 LYS A C 1
ATOM 1040 O O . LYS A 1 143 ? 12.077 -1.435 7.126 1.00 84.19 143 LYS A O 1
ATOM 1045 N N . VAL A 1 144 ? 11.658 -1.539 4.931 1.00 85.69 144 VAL A N 1
ATOM 1046 C CA . VAL A 1 144 ? 11.350 -0.098 4.793 1.00 85.69 144 VAL A CA 1
ATOM 1047 C C . VAL A 1 144 ? 9.939 0.281 5.247 1.00 85.69 144 VAL A C 1
ATOM 1049 O O . VAL A 1 144 ? 9.725 1.404 5.695 1.00 85.69 144 VAL A O 1
ATOM 1052 N N . VAL A 1 145 ? 8.981 -0.651 5.171 1.00 89.94 145 VAL A N 1
ATOM 1053 C CA . VAL A 1 145 ? 7.601 -0.448 5.660 1.00 89.94 145 VAL A CA 1
ATOM 1054 C C . VAL A 1 145 ? 7.168 -1.476 6.708 1.00 89.94 145 VAL A C 1
ATOM 1056 O O . VAL A 1 145 ? 6.242 -1.212 7.470 1.00 89.94 145 VAL A O 1
ATOM 1059 N N . TYR A 1 146 ? 7.833 -2.627 6.805 1.00 90.69 146 TYR A N 1
ATOM 1060 C CA . TYR A 1 146 ? 7.558 -3.646 7.825 1.00 90.69 146 TYR A CA 1
ATOM 1061 C C . TYR A 1 146 ? 8.771 -4.541 8.033 1.00 90.69 146 TYR A C 1
ATOM 1063 O O . TYR A 1 146 ? 9.516 -4.775 7.091 1.00 90.69 146 TYR A O 1
ATOM 1071 N N . ASP A 1 147 ? 8.961 -5.077 9.233 1.00 88.94 147 ASP A N 1
ATOM 1072 C CA . ASP A 1 147 ? 10.015 -6.055 9.478 1.00 88.94 147 ASP A CA 1
ATOM 1073 C C . ASP A 1 147 ? 9.542 -7.463 9.085 1.00 88.94 147 ASP A C 1
ATOM 1075 O O . ASP A 1 147 ? 8.751 -8.065 9.805 1.00 88.94 147 ASP A O 1
ATOM 1079 N N . SER A 1 148 ? 10.053 -8.010 7.980 1.00 84.31 148 SER A N 1
ATOM 1080 C CA . SER A 1 148 ? 9.707 -9.360 7.507 1.00 84.31 148 SER A CA 1
ATOM 1081 C C . SER A 1 148 ? 10.154 -10.500 8.428 1.00 84.31 148 SER A C 1
ATOM 1083 O O . SER A 1 148 ? 9.683 -11.622 8.277 1.00 84.31 148 SER A O 1
ATOM 1085 N N . SER A 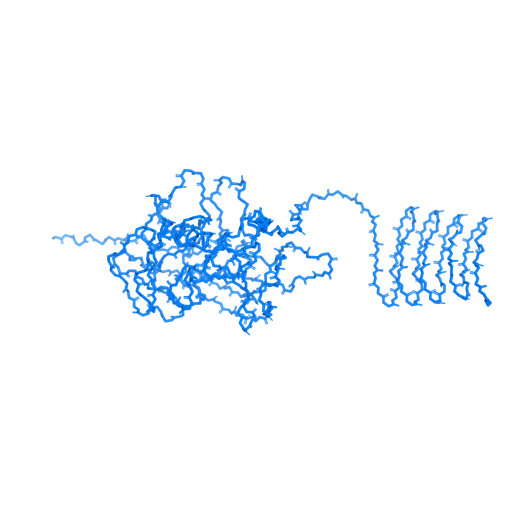1 149 ? 11.030 -10.232 9.401 1.00 85.25 149 SER A N 1
ATOM 1086 C CA . SER A 1 149 ? 11.403 -11.197 10.446 1.00 85.25 149 SER A CA 1
ATOM 1087 C C . SER A 1 149 ? 10.490 -11.158 11.672 1.00 85.25 149 SER A C 1
ATOM 1089 O O . SER A 1 149 ? 10.585 -12.033 12.530 1.00 85.25 149 SER A O 1
ATOM 1091 N N . ASN A 1 150 ? 9.608 -10.159 11.767 1.00 87.44 150 ASN A N 1
ATOM 1092 C CA . ASN A 1 150 ? 8.602 -10.095 12.814 1.00 87.44 150 ASN A CA 1
ATOM 1093 C C . ASN A 1 150 ? 7.361 -10.874 12.372 1.00 87.44 150 ASN A C 1
ATOM 1095 O O . ASN A 1 150 ? 6.725 -10.554 11.371 1.00 87.44 150 ASN A O 1
ATOM 1099 N N . THR A 1 151 ? 7.023 -11.884 13.164 1.00 89.44 151 THR A N 1
ATOM 1100 C CA . THR A 1 151 ? 5.903 -12.797 12.937 1.00 89.44 151 THR A CA 1
ATOM 1101 C C . THR A 1 151 ? 4.536 -12.167 13.193 1.00 89.44 151 THR A C 1
ATOM 1103 O O . THR A 1 151 ? 3.513 -12.696 12.769 1.00 89.44 151 THR A O 1
ATOM 1106 N N . SER A 1 152 ? 4.475 -11.024 13.875 1.00 93.50 152 SER A N 1
ATOM 1107 C CA . SER A 1 152 ? 3.219 -10.303 14.080 1.00 93.50 152 SER A CA 1
ATOM 1108 C C . SER A 1 152 ? 2.824 -9.518 12.831 1.00 93.50 152 SER A C 1
ATOM 1110 O O . SER A 1 152 ? 3.663 -8.878 12.194 1.00 93.50 152 SER A O 1
ATOM 1112 N N . SER A 1 153 ? 1.523 -9.482 12.527 1.00 95.12 153 SER A N 1
ATOM 1113 C CA . SER A 1 153 ? 0.984 -8.561 11.521 1.00 95.12 153 SER A CA 1
ATOM 1114 C C . SER A 1 153 ? 1.302 -7.114 11.895 1.00 95.12 153 SER A C 1
ATOM 1116 O O . SER A 1 153 ? 0.952 -6.644 12.977 1.00 95.12 153 SER A O 1
ATOM 1118 N N . GLN A 1 154 ? 1.934 -6.389 10.977 1.00 96.56 154 GLN A N 1
ATOM 1119 C CA . GLN A 1 154 ? 2.362 -5.004 11.163 1.00 96.56 154 GLN A CA 1
ATOM 1120 C C . GLN A 1 154 ? 1.537 -4.064 10.301 1.00 96.56 154 GLN A C 1
ATOM 1122 O O . GLN A 1 154 ? 1.239 -4.377 9.154 1.00 96.56 154 GLN A O 1
ATOM 1127 N N . PHE A 1 155 ? 1.214 -2.886 10.826 1.00 97.81 155 PHE A N 1
ATOM 1128 C CA . PHE A 1 155 ? 0.549 -1.848 10.048 1.00 97.81 155 PHE A CA 1
ATOM 1129 C C . PHE A 1 155 ? 1.465 -1.364 8.910 1.00 97.81 155 PHE A C 1
ATOM 1131 O O . PHE A 1 155 ? 2.643 -1.055 9.131 1.00 97.81 155 PHE A O 1
ATOM 1138 N N . ILE A 1 156 ? 0.922 -1.318 7.693 1.00 97.94 156 ILE A N 1
ATOM 1139 C CA . ILE A 1 156 ? 1.609 -0.925 6.453 1.00 97.94 156 ILE A CA 1
ATOM 1140 C C . ILE A 1 156 ? 1.171 0.459 5.996 1.00 97.94 156 ILE A C 1
ATOM 1142 O O . ILE A 1 156 ? 1.998 1.216 5.493 1.00 97.94 156 ILE A O 1
ATOM 1146 N N . GLY A 1 157 ? -0.110 0.792 6.143 1.00 97.75 157 GLY A N 1
ATOM 1147 C CA . GLY A 1 157 ? -0.682 2.027 5.622 1.00 97.75 157 GLY A CA 1
ATOM 1148 C C . GLY A 1 157 ? -2.201 1.970 5.533 1.00 97.75 157 GLY A C 1
ATOM 1149 O O . GLY A 1 157 ? -2.839 1.130 6.163 1.00 97.75 157 GLY A O 1
ATOM 1150 N N . VAL A 1 158 ? -2.780 2.854 4.727 1.00 97.44 158 VAL A N 1
ATOM 1151 C CA . VAL A 1 158 ? -4.233 2.992 4.582 1.00 97.44 158 VAL A CA 1
ATOM 1152 C C . VAL A 1 158 ? -4.638 3.038 3.114 1.00 97.44 158 VAL A C 1
ATOM 1154 O O . VAL A 1 158 ? -4.022 3.727 2.295 1.00 97.44 158 VAL A O 1
ATOM 1157 N N . ALA A 1 159 ? -5.674 2.276 2.777 1.00 97.25 159 ALA A N 1
ATOM 1158 C CA . ALA A 1 159 ? -6.286 2.281 1.458 1.00 97.25 159 ALA A CA 1
ATOM 1159 C C . ALA A 1 159 ? -7.144 3.532 1.245 1.00 97.2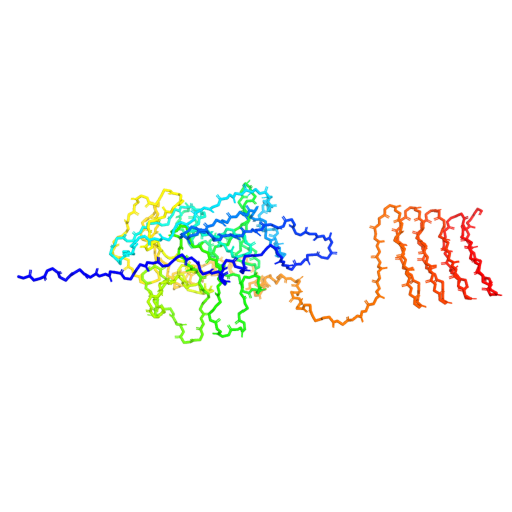5 159 ALA A C 1
ATOM 1161 O O . ALA A 1 159 ? -7.605 4.157 2.197 1.00 97.25 159 ALA A O 1
ATOM 1162 N N . PHE A 1 160 ? -7.381 3.924 -0.009 1.00 95.62 160 PHE A N 1
ATOM 1163 C CA . PHE A 1 160 ? -8.153 5.142 -0.289 1.00 95.62 160 PHE A CA 1
ATOM 1164 C C . PHE A 1 160 ? -9.652 5.046 0.010 1.00 95.62 160 PHE A C 1
ATOM 1166 O O . PHE A 1 160 ? -10.351 6.055 -0.073 1.00 95.62 160 PHE A O 1
ATOM 1173 N N . ASP A 1 161 ? -10.149 3.880 0.407 1.00 93.44 161 ASP A N 1
ATOM 1174 C CA . ASP A 1 161 ? -11.465 3.714 1.025 1.00 93.44 161 ASP A CA 1
ATOM 1175 C C . ASP A 1 161 ? -11.444 3.873 2.558 1.00 93.44 161 ASP A C 1
ATOM 1177 O O . ASP A 1 161 ? -12.495 3.823 3.190 1.00 93.44 161 ASP A O 1
ATOM 1181 N N . GLY A 1 162 ? -10.273 4.138 3.150 1.00 93.12 162 GLY A N 1
ATOM 1182 C CA . GLY A 1 162 ? -10.077 4.461 4.564 1.00 93.12 162 GLY A CA 1
ATOM 1183 C C . GLY A 1 162 ? -9.764 3.268 5.467 1.00 93.12 162 GLY A C 1
ATOM 1184 O O . GLY A 1 162 ? -9.613 3.459 6.671 1.00 93.12 162 GLY A O 1
ATOM 1185 N N . LEU A 1 163 ? -9.660 2.056 4.917 1.00 94.56 163 LEU A N 1
ATOM 1186 C CA . LEU A 1 163 ? -9.374 0.843 5.687 1.00 94.56 163 LEU A CA 1
ATOM 1187 C C . LEU A 1 163 ? -7.865 0.594 5.845 1.00 94.56 163 LEU A C 1
ATOM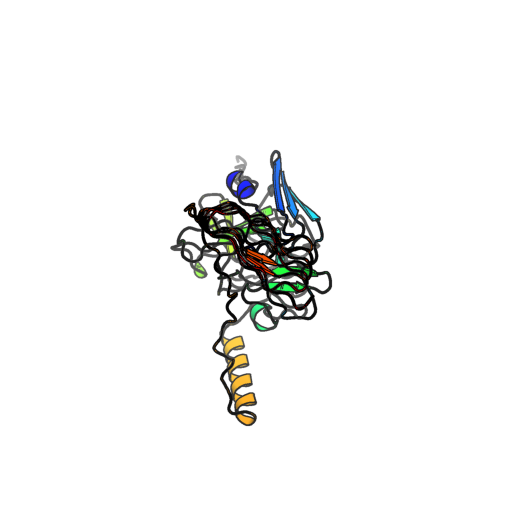 1189 O O . LEU A 1 163 ? -7.091 0.881 4.920 1.00 94.56 163 LEU A O 1
ATOM 1193 N N . PRO A 1 164 ? -7.427 0.029 6.984 1.00 97.12 164 PRO A N 1
ATOM 1194 C CA . PRO A 1 164 ? -6.018 -0.236 7.225 1.00 97.12 164 PRO A CA 1
ATOM 1195 C C . PRO A 1 164 ? -5.498 -1.403 6.383 1.00 97.12 164 PRO A C 1
ATOM 1197 O O . PRO A 1 164 ? -6.219 -2.352 6.055 1.00 97.12 164 PRO A O 1
ATOM 1200 N N . ILE A 1 165 ? -4.206 -1.344 6.078 1.00 98.25 165 ILE A N 1
ATOM 1201 C CA . ILE A 1 165 ? -3.440 -2.390 5.403 1.00 98.25 165 ILE A CA 1
ATOM 1202 C C . ILE A 1 165 ? -2.404 -2.915 6.394 1.00 98.25 165 ILE A C 1
ATOM 1204 O O . ILE A 1 165 ? -1.637 -2.135 6.960 1.00 98.25 165 ILE A O 1
ATOM 1208 N N . TYR A 1 166 ? -2.351 -4.229 6.580 1.00 97.88 166 TYR A N 1
ATOM 1209 C CA . TYR A 1 166 ? -1.411 -4.914 7.468 1.00 97.88 166 TYR A CA 1
ATOM 1210 C C . TYR A 1 166 ? -0.564 -5.928 6.706 1.00 97.88 166 TYR A C 1
ATOM 1212 O O . TYR A 1 166 ? -1.017 -6.460 5.707 1.00 97.88 166 TYR A O 1
ATOM 1220 N N . SER A 1 167 ? 0.644 -6.246 7.165 1.00 96.19 167 SER A N 1
ATOM 1221 C CA . SER A 1 167 ? 1.398 -7.386 6.636 1.00 96.19 167 SER A CA 1
ATOM 1222 C C . SER A 1 167 ? 0.718 -8.704 7.006 1.00 96.19 167 SER A C 1
ATOM 1224 O O . SER A 1 167 ? 0.051 -8.808 8.045 1.00 96.19 167 SER A O 1
ATOM 1226 N N . MET A 1 168 ? 0.962 -9.744 6.205 1.00 92.88 168 MET A N 1
ATOM 1227 C CA . MET A 1 168 ? 0.777 -11.114 6.686 1.00 92.88 168 MET A CA 1
ATOM 1228 C C . MET A 1 168 ? 1.567 -11.312 7.988 1.00 92.88 168 MET A C 1
ATOM 1230 O O . MET A 1 168 ? 2.692 -10.826 8.123 1.00 92.88 168 MET A O 1
ATOM 1234 N N . GLY A 1 169 ? 0.929 -11.968 8.952 1.00 91.00 169 GLY A N 1
ATOM 1235 C CA . GLY A 1 169 ? 1.530 -12.437 10.195 1.00 91.00 169 GLY A CA 1
ATOM 1236 C C . GLY A 1 169 ? 1.428 -13.957 10.282 1.00 91.00 169 GLY A C 1
ATOM 1237 O O . GLY A 1 169 ? 0.864 -14.603 9.395 1.00 91.00 169 GLY A O 1
ATOM 1238 N N . ASP A 1 170 ? 1.954 -14.529 11.357 1.00 90.38 170 ASP A N 1
ATOM 1239 C CA . ASP A 1 170 ? 1.924 -15.968 11.593 1.00 90.38 170 ASP A CA 1
ATOM 1240 C C . ASP A 1 170 ? 0.494 -16.510 11.582 1.00 90.38 170 ASP A C 1
ATOM 1242 O O . ASP A 1 170 ? -0.422 -15.958 12.193 1.00 90.38 170 ASP A O 1
ATOM 1246 N N . GLY A 1 171 ? 0.316 -17.624 10.875 1.00 89.38 171 GLY A N 1
ATOM 1247 C CA . GLY A 1 171 ? -0.980 -18.279 10.729 1.00 89.38 171 GLY A CA 1
ATOM 1248 C C . GLY A 1 171 ? -1.913 -17.636 9.703 1.00 89.38 171 GLY A C 1
ATOM 1249 O O . GLY A 1 171 ? -2.999 -18.167 9.505 1.00 89.38 171 GLY A O 1
ATOM 1250 N N . ILE A 1 172 ? -1.505 -16.554 9.028 1.00 92.88 172 ILE A N 1
ATOM 1251 C CA . ILE A 1 172 ? -2.246 -15.991 7.894 1.00 92.88 172 ILE A CA 1
ATOM 1252 C C . ILE A 1 172 ? -1.639 -16.516 6.595 1.00 92.88 172 ILE A C 1
ATOM 1254 O O . ILE A 1 172 ? -0.459 -16.319 6.304 1.00 92.88 172 ILE A O 1
ATOM 1258 N N . SER A 1 173 ? -2.466 -17.162 5.787 1.00 92.38 173 SER A N 1
ATOM 1259 C CA . SER A 1 173 ? -2.125 -17.649 4.456 1.00 92.38 173 SER A CA 1
ATOM 1260 C C . SER A 1 173 ? -3.016 -17.008 3.394 1.00 92.38 173 SER A C 1
ATOM 1262 O O . SER A 1 173 ? -4.091 -16.487 3.677 1.00 92.38 173 SER A O 1
ATOM 1264 N N . SER A 1 174 ? -2.603 -17.092 2.127 1.00 90.44 174 SER A N 1
ATOM 1265 C CA . SER A 1 174 ? -3.412 -16.583 1.006 1.00 90.44 174 SER A CA 1
ATOM 1266 C C . SER A 1 174 ? -4.819 -17.193 0.905 1.00 90.44 174 SER A C 1
ATOM 1268 O O . SER A 1 174 ? -5.706 -16.557 0.342 1.00 90.44 174 SER A O 1
ATOM 1270 N N . SER A 1 175 ? -5.045 -18.393 1.453 1.00 92.44 175 SER A N 1
ATOM 1271 C CA . SER A 1 175 ? -6.370 -19.024 1.499 1.00 92.44 175 SER A CA 1
ATOM 1272 C C . SER A 1 175 ? -7.305 -18.446 2.560 1.00 92.44 175 SER A C 1
ATOM 1274 O O . SER A 1 175 ? -8.508 -18.666 2.461 1.00 92.44 175 SER A O 1
ATOM 1276 N N . ASP A 1 176 ? -6.777 -17.710 3.538 1.00 94.25 176 ASP A N 1
ATOM 1277 C CA . ASP A 1 176 ? -7.577 -17.054 4.582 1.00 94.25 176 ASP A CA 1
ATOM 1278 C C . ASP A 1 176 ? -8.121 -15.691 4.127 1.00 94.25 176 ASP A C 1
ATOM 1280 O O . ASP A 1 176 ? -8.960 -15.092 4.799 1.00 94.25 176 ASP A O 1
ATOM 1284 N N . LEU A 1 177 ? -7.628 -15.189 2.991 1.00 94.62 177 LEU A N 1
ATOM 1285 C CA . LEU A 1 177 ? -7.943 -13.863 2.477 1.00 94.62 177 LEU A CA 1
ATOM 1286 C C . LEU A 1 177 ? -9.189 -13.881 1.590 1.00 94.62 177 LEU A C 1
ATOM 1288 O O . LEU A 1 177 ? -9.413 -14.794 0.792 1.00 94.62 177 LEU A O 1
ATOM 1292 N N . ASP A 1 178 ? -9.981 -12.819 1.694 1.00 94.50 178 ASP A N 1
ATOM 1293 C CA . ASP A 1 178 ? -11.191 -12.628 0.911 1.00 94.50 178 ASP A CA 1
ATOM 1294 C C . ASP A 1 178 ? -10.905 -12.178 -0.537 1.00 94.50 178 ASP A C 1
ATOM 1296 O O . ASP A 1 178 ? -9.764 -12.081 -1.005 1.00 94.50 178 ASP A O 1
ATOM 1300 N N . ILE A 1 179 ? -11.973 -11.888 -1.283 1.00 93.06 179 ILE A N 1
ATOM 1301 C CA . ILE A 1 179 ? -11.889 -11.455 -2.683 1.00 93.06 179 ILE A CA 1
ATOM 1302 C C . ILE A 1 179 ? -11.147 -10.124 -2.884 1.00 93.06 179 ILE A C 1
ATOM 1304 O O . ILE A 1 179 ? -10.629 -9.898 -3.978 1.00 93.06 179 ILE A O 1
ATOM 1308 N N . CYS A 1 180 ? -11.066 -9.269 -1.862 1.00 94.88 180 CYS A N 1
ATOM 1309 C CA . CYS A 1 180 ? -10.315 -8.015 -1.891 1.00 94.88 180 CYS A CA 1
ATOM 1310 C C . CYS A 1 180 ? -8.935 -8.138 -1.247 1.00 94.88 180 CYS A C 1
ATOM 1312 O O . CYS A 1 180 ? -8.250 -7.122 -1.118 1.00 94.88 180 CYS A O 1
ATOM 1314 N N . HIS A 1 181 ? -8.495 -9.356 -0.919 1.00 95.62 181 HIS A N 1
ATOM 1315 C CA . HIS A 1 181 ? -7.208 -9.629 -0.285 1.00 95.62 181 HIS A CA 1
ATOM 1316 C C . HIS A 1 181 ? -7.117 -9.039 1.137 1.00 95.62 181 HIS A C 1
ATOM 1318 O O . HIS A 1 181 ? -6.073 -8.543 1.565 1.00 95.62 181 HIS A O 1
ATOM 1324 N N . GLY A 1 182 ? -8.230 -9.067 1.872 1.00 95.75 182 GLY A N 1
ATOM 1325 C CA . GLY A 1 182 ? -8.279 -8.733 3.292 1.00 95.75 182 GLY A CA 1
ATOM 1326 C C . GLY A 1 182 ? -8.954 -9.814 4.123 1.00 95.75 182 GLY A C 1
ATOM 1327 O O . GLY A 1 182 ? -9.282 -10.891 3.632 1.00 95.75 182 GLY A O 1
ATOM 1328 N N . MET A 1 183 ? -9.125 -9.540 5.410 1.00 94.19 183 MET A N 1
ATOM 1329 C CA . MET A 1 183 ? -9.797 -10.439 6.345 1.00 94.19 183 MET A CA 1
ATOM 1330 C C . MET A 1 183 ? -10.329 -9.674 7.558 1.00 94.19 183 MET A C 1
ATOM 1332 O O . MET A 1 183 ? -9.912 -8.548 7.846 1.00 94.19 183 MET A O 1
ATOM 1336 N N . TYR A 1 184 ? -11.226 -10.316 8.303 1.00 93.31 184 TYR A N 1
ATOM 1337 C CA . TYR A 1 184 ? -11.643 -9.840 9.617 1.00 93.31 184 TYR A CA 1
ATOM 1338 C C . TYR A 1 184 ? -10.710 -10.368 10.707 1.00 93.31 184 TYR A C 1
ATOM 1340 O O . TYR A 1 184 ? -10.424 -11.562 10.772 1.00 93.31 184 TYR A O 1
ATOM 1348 N N . VAL A 1 185 ? -10.299 -9.483 11.613 1.00 90.31 185 VAL A N 1
ATOM 1349 C CA . VAL A 1 185 ? -9.664 -9.836 12.887 1.00 90.31 185 VAL A CA 1
ATOM 1350 C C . VAL A 1 185 ? -10.589 -9.342 13.993 1.00 90.31 185 VAL A C 1
ATOM 1352 O O . VAL A 1 185 ? -10.751 -8.141 14.211 1.00 90.31 185 VAL A O 1
ATOM 1355 N N . GLY A 1 186 ? -11.286 -10.273 14.646 1.00 89.06 186 GLY A N 1
ATOM 1356 C CA . GLY A 1 186 ? -12.421 -9.922 15.497 1.00 89.06 186 GLY A CA 1
ATOM 1357 C C . GLY A 1 186 ? -13.543 -9.278 14.674 1.00 89.06 186 GLY A C 1
ATOM 1358 O O . GLY A 1 186 ? -14.130 -9.930 13.816 1.00 89.06 186 GLY A O 1
ATOM 1359 N N . LYS A 1 187 ? -13.854 -8.004 14.941 1.00 85.81 187 LYS A N 1
ATOM 1360 C CA . LYS A 1 187 ? -14.884 -7.229 14.215 1.00 85.81 187 LYS A CA 1
ATOM 1361 C C . LYS A 1 187 ? -14.304 -6.235 13.208 1.00 85.81 187 LYS A C 1
ATOM 1363 O O . LYS A 1 187 ? -15.062 -5.573 12.506 1.00 85.81 187 LYS A O 1
ATOM 1368 N N . GLU A 1 188 ? -12.984 -6.116 13.149 1.00 88.75 188 GLU A N 1
ATOM 1369 C CA . GLU A 1 188 ? -12.303 -5.131 12.318 1.00 88.75 188 GLU A CA 1
ATOM 1370 C C . GLU A 1 188 ? -11.843 -5.773 11.021 1.00 88.75 188 GLU A C 1
ATOM 1372 O O . GLU A 1 188 ? -11.130 -6.779 11.026 1.00 88.75 188 GLU A O 1
ATOM 1377 N N . TYR A 1 189 ? -12.245 -5.173 9.907 1.00 93.44 189 TYR A N 1
ATOM 1378 C CA . TYR A 1 189 ? -11.755 -5.561 8.598 1.00 93.44 189 TYR A CA 1
ATOM 1379 C C . TYR A 1 189 ? -10.440 -4.841 8.295 1.00 93.44 189 TYR A C 1
ATOM 1381 O O . TYR A 1 189 ? -10.318 -3.639 8.531 1.00 93.44 189 TYR A O 1
ATOM 1389 N N . ARG A 1 190 ? -9.480 -5.564 7.721 1.00 95.06 190 ARG A N 1
ATOM 1390 C CA . ARG A 1 190 ? -8.203 -5.016 7.255 1.00 95.06 190 ARG A CA 1
ATOM 1391 C C . ARG A 1 190 ? -7.774 -5.685 5.956 1.00 95.06 190 ARG A C 1
ATOM 1393 O O . ARG A 1 190 ? -8.013 -6.878 5.766 1.00 95.06 190 ARG A O 1
ATOM 1400 N N . TYR A 1 191 ? -7.112 -4.938 5.080 1.00 97.44 191 TYR A N 1
ATOM 1401 C CA . TYR A 1 191 ? -6.396 -5.528 3.950 1.00 97.44 191 TYR A CA 1
ATOM 1402 C C . TYR A 1 191 ? -5.101 -6.166 4.432 1.00 97.44 191 TYR A C 1
ATOM 1404 O O . TYR A 1 191 ? -4.486 -5.684 5.387 1.00 97.44 191 TYR A O 1
ATOM 1412 N N . ILE A 1 192 ? -4.676 -7.230 3.762 1.00 97.38 192 ILE A N 1
ATOM 1413 C CA . ILE A 1 192 ? -3.471 -7.966 4.120 1.00 97.38 192 ILE A CA 1
ATOM 1414 C C . ILE A 1 192 ? -2.486 -7.895 2.961 1.00 97.38 192 ILE A C 1
ATOM 1416 O O . ILE A 1 192 ? -2.722 -8.456 1.903 1.00 97.38 192 ILE A O 1
ATOM 1420 N N . ALA A 1 193 ? -1.360 -7.223 3.147 1.00 96.69 193 ALA A N 1
ATOM 1421 C CA . ALA A 1 193 ? -0.292 -7.169 2.175 1.00 96.69 193 ALA A CA 1
ATOM 1422 C C . ALA A 1 193 ? 0.549 -8.456 2.187 1.00 96.69 193 ALA A C 1
ATOM 1424 O O . ALA A 1 193 ? 0.905 -8.985 3.242 1.00 96.69 193 ALA A O 1
ATOM 1425 N N . SER A 1 194 ? 0.908 -8.927 0.994 1.00 92.00 194 SER A N 1
ATOM 1426 C CA . SER A 1 194 ? 1.709 -10.118 0.734 1.00 92.00 194 SER A CA 1
ATOM 1427 C C . SER A 1 194 ? 2.850 -9.815 -0.236 1.00 92.00 194 SER A C 1
ATOM 1429 O O . SER A 1 194 ? 2.693 -9.076 -1.208 1.00 92.00 194 SER A O 1
ATOM 1431 N N . ILE A 1 195 ? 4.007 -10.437 -0.001 1.00 87.19 195 ILE A N 1
ATOM 1432 C CA . ILE A 1 195 ? 5.177 -10.318 -0.880 1.00 87.19 195 ILE A CA 1
ATOM 1433 C C . ILE A 1 195 ? 4.949 -11.060 -2.200 1.00 87.19 195 ILE A C 1
ATOM 1435 O O . ILE A 1 195 ? 5.406 -10.622 -3.259 1.00 87.19 195 ILE A O 1
ATOM 1439 N N . ASP A 1 196 ? 4.297 -12.219 -2.160 1.00 84.06 196 ASP A N 1
ATOM 1440 C CA . ASP A 1 196 ? 4.351 -13.200 -3.242 1.00 84.06 196 ASP A CA 1
ATOM 1441 C C . ASP A 1 196 ? 2.975 -13.602 -3.781 1.00 84.06 196 ASP A C 1
ATOM 1443 O O . ASP A 1 196 ? 2.904 -14.308 -4.792 1.00 84.06 196 ASP A O 1
ATOM 1447 N N . HIS A 1 197 ? 1.891 -13.133 -3.171 1.00 89.19 197 HIS A N 1
ATOM 1448 C CA . HIS A 1 197 ? 0.533 -13.417 -3.606 1.00 89.19 197 HIS A CA 1
ATOM 1449 C C . HIS A 1 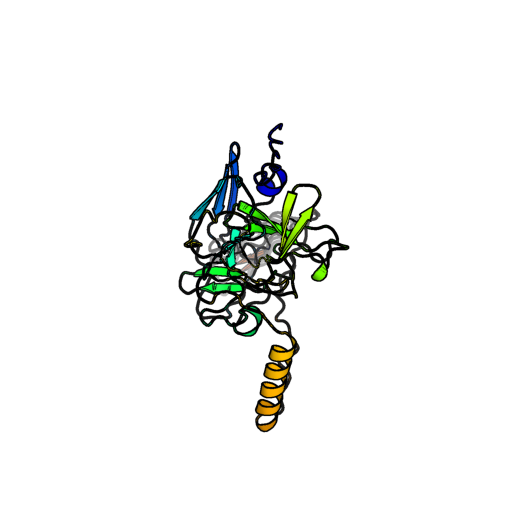197 ? -0.105 -12.173 -4.230 1.00 89.19 197 HIS A C 1
ATOM 1451 O O . HIS A 1 197 ? -0.328 -11.171 -3.558 1.00 89.19 197 HIS A O 1
ATOM 1457 N N . PHE A 1 198 ? -0.383 -12.234 -5.535 1.00 92.19 198 PHE A N 1
ATOM 1458 C CA . PHE A 1 198 ? -1.143 -11.195 -6.234 1.00 92.19 198 PHE A CA 1
ATOM 1459 C C . PHE A 1 198 ? -2.533 -11.070 -5.586 1.00 92.19 198 PHE A C 1
ATOM 1461 O O . PHE A 1 198 ? -3.158 -12.108 -5.347 1.00 92.19 198 PHE A O 1
ATOM 1468 N N . PRO A 1 199 ? -3.058 -9.857 -5.326 1.00 95.00 199 PRO A N 1
ATOM 1469 C CA . PRO A 1 199 ? -2.615 -8.526 -5.779 1.00 95.00 199 PRO A CA 1
ATOM 1470 C C . PRO A 1 199 ? -1.644 -7.762 -4.853 1.00 95.00 199 PRO A C 1
ATOM 1472 O O . PRO A 1 199 ? -1.540 -6.542 -4.954 1.00 95.00 199 PRO A O 1
ATOM 1475 N N . TYR A 1 200 ? -0.926 -8.445 -3.962 1.00 94.75 200 TYR A N 1
ATOM 1476 C CA . TYR A 1 200 ? 0.115 -7.914 -3.063 1.00 94.75 200 TYR A CA 1
ATOM 1477 C C . TYR A 1 200 ? -0.344 -6.959 -1.960 1.00 94.75 200 TYR A C 1
ATOM 1479 O O . TYR A 1 200 ? 0.206 -7.034 -0.873 1.00 94.75 200 TYR A O 1
ATOM 1487 N N . PHE A 1 201 ? -1.323 -6.083 -2.187 1.00 96.69 201 PHE A N 1
ATOM 1488 C CA . PHE A 1 201 ? -1.857 -5.177 -1.160 1.00 96.69 201 PHE A CA 1
ATOM 1489 C C . PHE A 1 201 ? -3.366 -5.351 -0.985 1.00 96.69 201 PHE A C 1
ATOM 1491 O O . PHE A 1 201 ? -3.812 -5.791 0.069 1.00 96.69 201 PHE A O 1
ATOM 1498 N N . LEU A 1 202 ? -4.144 -5.032 -2.021 1.00 96.12 202 LEU A N 1
ATOM 1499 C CA . LEU A 1 202 ? -5.595 -5.207 -2.055 1.00 96.12 202 LEU A CA 1
ATOM 1500 C C . LEU A 1 202 ? -6.080 -5.431 -3.489 1.00 96.12 202 LEU A C 1
ATOM 1502 O O . LEU A 1 202 ? -5.456 -4.969 -4.444 1.00 96.12 202 LEU A O 1
ATOM 1506 N N . GLY A 1 203 ? -7.183 -6.164 -3.634 1.00 95.12 203 GLY A N 1
ATOM 1507 C CA . GLY A 1 203 ? -7.792 -6.498 -4.928 1.00 95.12 203 GLY A CA 1
ATOM 1508 C C . GLY A 1 203 ? -8.993 -5.639 -5.301 1.00 95.12 203 GLY A C 1
ATOM 1509 O O . GLY A 1 203 ? -9.334 -5.545 -6.475 1.00 95.12 203 GLY A O 1
ATOM 1510 N N . CYS A 1 204 ? -9.634 -5.015 -4.323 1.00 95.12 204 CYS A N 1
ATOM 1511 C CA . CYS A 1 204 ? -10.776 -4.126 -4.490 1.00 95.12 204 CYS A CA 1
ATOM 1512 C C . CYS A 1 204 ? -10.950 -3.276 -3.237 1.00 95.12 204 CYS A C 1
ATOM 1514 O O . CYS A 1 204 ? -10.382 -3.595 -2.193 1.00 95.12 204 CYS A O 1
ATOM 1516 N N . TYR A 1 205 ? -11.754 -2.222 -3.341 1.00 94.38 205 TYR A N 1
ATOM 1517 C CA . TYR A 1 205 ? -12.222 -1.485 -2.176 1.00 94.38 205 TYR A CA 1
ATOM 1518 C C . TYR A 1 205 ? -13.505 -2.114 -1.620 1.00 94.38 205 TYR A C 1
ATOM 1520 O O . TYR A 1 205 ? -14.470 -2.354 -2.351 1.00 94.38 205 TYR A O 1
ATOM 1528 N N . ARG A 1 206 ? -13.522 -2.368 -0.313 1.00 91.81 206 ARG A N 1
ATOM 1529 C CA . ARG A 1 206 ? -14.663 -2.889 0.459 1.00 91.81 206 ARG A CA 1
ATOM 1530 C C . ARG A 1 206 ? -15.593 -1.774 0.911 1.00 91.81 206 ARG A C 1
ATOM 1532 O O . ARG A 1 206 ? -16.765 -2.023 1.186 1.00 91.81 206 ARG A O 1
ATOM 1539 N N . ALA A 1 207 ? -15.061 -0.561 1.004 1.00 90.00 207 ALA A N 1
ATOM 1540 C CA . ALA A 1 207 ? -15.799 0.657 1.281 1.00 90.00 207 ALA A CA 1
ATOM 1541 C C . ALA A 1 207 ? -15.791 1.585 0.060 1.00 90.00 207 ALA A C 1
ATOM 1543 O O . ALA A 1 207 ? -15.073 1.367 -0.914 1.00 90.00 207 ALA A O 1
ATOM 1544 N N . ALA A 1 208 ? -16.607 2.638 0.114 1.00 87.31 208 ALA A N 1
ATOM 1545 C CA . ALA A 1 208 ? -16.570 3.672 -0.906 1.00 87.31 208 ALA A CA 1
ATOM 1546 C C . ALA A 1 208 ? -15.208 4.386 -0.884 1.00 87.31 208 ALA A C 1
ATOM 1548 O O . ALA A 1 208 ? -14.840 4.990 0.128 1.00 87.31 208 ALA A O 1
ATOM 1549 N N . ALA A 1 209 ? -14.482 4.342 -2.000 1.00 82.06 209 ALA A N 1
ATOM 1550 C CA . ALA A 1 209 ? -13.239 5.066 -2.178 1.00 82.06 209 ALA A CA 1
ATOM 1551 C C . ALA A 1 209 ? -13.490 6.567 -2.031 1.00 82.06 209 ALA A C 1
ATOM 1553 O O . ALA A 1 209 ? -14.404 7.140 -2.626 1.00 82.06 209 ALA A O 1
ATOM 1554 N N . GLN A 1 210 ? -12.641 7.211 -1.246 1.00 80.75 210 GLN A N 1
ATOM 1555 C CA . GLN A 1 210 ? -12.726 8.638 -0.941 1.00 80.75 210 GLN A CA 1
ATOM 1556 C C . GLN A 1 210 ? -11.773 9.453 -1.817 1.00 80.75 210 GLN A C 1
ATOM 1558 O O . GLN A 1 210 ? -11.688 10.675 -1.703 1.00 80.75 210 GLN A O 1
ATOM 1563 N N . ARG A 1 211 ? -11.070 8.771 -2.730 1.00 77.31 211 ARG A N 1
ATOM 1564 C CA . ARG A 1 211 ? -10.198 9.355 -3.742 1.00 77.31 211 ARG A CA 1
ATOM 1565 C C . ARG A 1 211 ? -10.250 8.541 -5.035 1.00 77.31 211 ARG A C 1
ATOM 1567 O O . ARG A 1 211 ? -10.230 7.316 -5.002 1.00 77.31 211 ARG A O 1
ATOM 1574 N N . GLY A 1 212 ? -10.199 9.243 -6.168 1.00 64.94 212 GLY A N 1
ATOM 1575 C CA . GLY A 1 212 ? -10.196 8.635 -7.500 1.00 64.94 212 GLY A CA 1
ATOM 1576 C C . GLY A 1 212 ? -11.593 8.241 -7.987 1.00 64.94 212 GLY A C 1
ATOM 1577 O O . GLY A 1 212 ? -12.558 8.226 -7.228 1.00 64.94 212 GLY A O 1
ATOM 1578 N N . ASN A 1 213 ? -11.709 7.939 -9.282 1.00 63.03 213 ASN A N 1
ATOM 1579 C CA . ASN A 1 213 ? -12.959 7.467 -9.879 1.00 63.03 213 ASN A CA 1
ATOM 1580 C C . ASN A 1 213 ? -13.097 5.949 -9.683 1.00 63.03 213 ASN A C 1
ATOM 1582 O O . ASN A 1 213 ? -12.761 5.182 -10.581 1.00 63.03 213 ASN A O 1
ATOM 1586 N N . ALA A 1 214 ? -13.613 5.523 -8.528 1.00 64.50 214 ALA A N 1
ATOM 1587 C CA . ALA A 1 214 ? -13.979 4.127 -8.243 1.00 64.50 214 ALA A CA 1
ATOM 1588 C C . ALA A 1 214 ? -15.465 3.839 -8.555 1.00 64.50 214 ALA A C 1
ATOM 1590 O O . ALA A 1 214 ? -16.162 3.157 -7.807 1.00 64.50 214 ALA A O 1
ATOM 1591 N N . ALA A 1 215 ? -15.992 4.437 -9.630 1.00 62.84 215 ALA A N 1
ATOM 1592 C CA . ALA A 1 215 ? -17.431 4.443 -9.908 1.00 62.84 215 ALA A CA 1
ATOM 1593 C C . ALA A 1 215 ? -17.989 3.067 -10.320 1.00 62.84 215 ALA A C 1
ATOM 1595 O O . ALA A 1 215 ? -19.195 2.839 -10.218 1.00 62.84 215 ALA A O 1
ATOM 1596 N N . SER A 1 216 ? -17.134 2.155 -10.789 1.00 77.50 216 SER A N 1
ATOM 1597 C CA . SER A 1 216 ? -17.519 0.801 -11.186 1.00 77.50 216 SER A CA 1
ATOM 1598 C C . SER A 1 216 ? -17.353 -0.206 -10.043 1.00 77.50 216 SER A C 1
ATOM 1600 O O . SER A 1 216 ? -16.473 -0.097 -9.190 1.00 77.50 216 SER A O 1
ATOM 1602 N N . SER A 1 217 ? -18.220 -1.216 -10.042 1.00 83.00 217 SER A N 1
ATOM 1603 C CA . SER A 1 217 ? -18.105 -2.392 -9.175 1.00 83.00 217 SER A CA 1
ATOM 1604 C C . SER A 1 217 ? -17.808 -3.622 -10.023 1.00 83.00 217 SER A C 1
ATOM 1606 O O . SER A 1 217 ? -18.169 -3.664 -11.203 1.00 83.00 217 SER A O 1
ATOM 1608 N N . CYS A 1 218 ? -17.147 -4.613 -9.431 1.00 86.25 218 CYS A N 1
ATOM 1609 C CA . CYS A 1 218 ? -16.990 -5.924 -10.051 1.00 86.25 218 CYS A CA 1
ATOM 1610 C C . CYS A 1 218 ? -17.890 -6.952 -9.373 1.00 86.25 218 CYS A C 1
ATOM 1612 O O . CYS A 1 218 ? -18.153 -6.875 -8.177 1.00 86.25 218 CYS A O 1
ATOM 1614 N N . SER A 1 219 ? -18.307 -7.941 -10.156 1.00 81.94 219 SER A N 1
ATOM 1615 C CA . SER A 1 219 ? -18.961 -9.171 -9.701 1.00 81.94 219 SER A CA 1
ATOM 1616 C C . SER A 1 219 ? -18.077 -10.378 -10.043 1.00 81.94 219 SER A C 1
ATOM 1618 O O . SER A 1 219 ? -17.101 -10.246 -10.785 1.00 81.94 219 SER A O 1
ATOM 1620 N N . ASP A 1 220 ? -18.376 -11.542 -9.459 1.00 82.25 220 ASP A N 1
ATOM 1621 C CA . ASP A 1 220 ? -17.701 -12.825 -9.731 1.00 82.25 220 ASP A CA 1
ATOM 1622 C C . ASP A 1 220 ? -16.182 -12.847 -9.467 1.00 82.25 220 ASP A C 1
ATOM 1624 O O . ASP A 1 220 ? -15.412 -13.623 -10.059 1.00 82.25 220 ASP A O 1
ATOM 1628 N N . MET A 1 221 ? -15.731 -12.003 -8.539 1.00 88.50 221 MET A N 1
ATOM 1629 C CA . MET A 1 221 ? -14.356 -12.030 -8.061 1.00 88.50 221 MET A CA 1
ATOM 1630 C C . MET A 1 221 ? -14.048 -13.333 -7.322 1.00 88.50 221 MET A C 1
ATOM 1632 O O . MET A 1 221 ? -14.903 -13.955 -6.695 1.00 88.50 221 MET A O 1
ATOM 1636 N N . LYS A 1 222 ? -12.782 -13.746 -7.387 1.00 88.81 222 LYS A N 1
ATOM 1637 C CA . LYS A 1 222 ? -12.241 -14.843 -6.579 1.00 88.81 222 LYS A CA 1
ATOM 1638 C C . LYS A 1 222 ? -10.999 -14.352 -5.849 1.00 88.81 222 LYS A C 1
ATOM 1640 O O . LYS A 1 222 ? -10.315 -13.473 -6.374 1.00 88.81 222 LYS A O 1
ATOM 1645 N N . ALA A 1 223 ? -10.679 -14.951 -4.703 1.00 88.50 223 ALA A N 1
ATOM 1646 C CA . ALA A 1 223 ? -9.407 -14.709 -4.026 1.00 88.50 223 ALA A CA 1
ATOM 1647 C C . ALA A 1 223 ? -8.231 -14.841 -5.018 1.00 88.50 223 ALA A C 1
ATOM 1649 O O . ALA A 1 223 ? -8.248 -15.698 -5.909 1.00 88.50 223 ALA A O 1
ATOM 1650 N N . GLY A 1 224 ? -7.258 -13.933 -4.915 1.00 87.88 224 GLY A N 1
ATOM 1651 C CA . GLY A 1 224 ? -6.151 -13.817 -5.876 1.00 87.88 224 GLY A CA 1
ATOM 1652 C C . GLY A 1 224 ? -6.501 -13.107 -7.196 1.00 87.88 224 GLY A C 1
ATOM 1653 O O . GLY A 1 224 ? -5.753 -13.214 -8.169 1.00 87.88 224 GLY A O 1
ATOM 1654 N N . SER A 1 225 ? -7.632 -12.396 -7.259 1.00 92.19 225 SER A N 1
ATOM 1655 C CA . SER A 1 225 ? -7.998 -11.508 -8.378 1.00 92.19 225 SER A CA 1
ATOM 1656 C C . SER A 1 225 ? -7.900 -10.036 -7.963 1.00 92.19 225 SER A C 1
ATOM 1658 O O . SER A 1 225 ? -7.927 -9.722 -6.777 1.00 92.19 225 SER A O 1
ATOM 1660 N N . ALA A 1 226 ? -7.855 -9.131 -8.939 1.00 94.00 226 ALA A N 1
ATOM 1661 C CA . ALA A 1 226 ? -8.013 -7.694 -8.732 1.00 94.00 226 ALA A CA 1
ATOM 1662 C C . ALA A 1 226 ? -9.175 -7.168 -9.582 1.00 94.00 226 ALA A C 1
ATOM 1664 O O . ALA A 1 226 ? -9.260 -7.473 -10.768 1.00 94.00 226 ALA A O 1
ATOM 1665 N N . CYS A 1 227 ? -10.066 -6.376 -8.997 1.00 94.00 227 CYS A N 1
ATOM 1666 C CA . CYS A 1 227 ? -11.064 -5.593 -9.712 1.00 94.00 227 CYS A CA 1
ATOM 1667 C C . CYS A 1 227 ? -10.472 -4.231 -10.040 1.00 94.00 227 CYS A C 1
ATOM 1669 O O . CYS A 1 227 ? -10.222 -3.421 -9.151 1.00 94.00 227 CYS A O 1
ATOM 1671 N N . THR A 1 228 ? -10.274 -3.962 -11.321 1.00 93.00 228 THR A N 1
ATOM 1672 C CA . THR A 1 228 ? -9.750 -2.685 -11.801 1.00 93.00 228 THR A CA 1
ATOM 1673 C C . THR A 1 228 ? -10.834 -1.921 -12.544 1.00 93.00 228 THR A C 1
ATOM 1675 O O . THR A 1 228 ? -11.660 -2.510 -13.243 1.00 93.00 228 THR A O 1
ATOM 1678 N N . CYS A 1 229 ? -10.838 -0.596 -12.423 1.00 92.06 229 CYS A N 1
ATOM 1679 C CA . CYS A 1 229 ? -11.869 0.220 -13.063 1.00 92.06 229 CYS A CA 1
ATOM 1680 C C . CYS A 1 229 ? -11.755 0.209 -14.590 1.00 92.06 229 CYS A C 1
ATOM 1682 O O . CYS A 1 229 ? -12.747 0.438 -15.277 1.00 92.06 229 CYS A O 1
ATOM 1684 N N . HIS A 1 230 ? -10.552 -0.045 -15.115 1.00 90.88 230 HIS A N 1
ATOM 1685 C CA . HIS A 1 230 ? -10.277 -0.010 -16.547 1.00 90.88 230 HIS A CA 1
ATOM 1686 C C . HIS A 1 230 ? -10.404 -1.380 -17.227 1.00 90.88 230 HIS A C 1
ATOM 1688 O O . HIS A 1 230 ? -10.915 -1.452 -18.341 1.00 90.88 230 HIS A O 1
ATOM 1694 N N . PHE A 1 231 ? -9.994 -2.465 -16.561 1.00 90.62 231 PHE A N 1
ATOM 1695 C CA . PHE A 1 231 ? -9.951 -3.807 -17.159 1.00 90.62 231 PHE A CA 1
ATOM 1696 C C . PHE A 1 231 ? -10.937 -4.802 -16.534 1.00 90.62 231 PHE A C 1
ATOM 1698 O O . PHE A 1 231 ? -10.986 -5.960 -16.946 1.00 90.62 231 PHE A O 1
ATOM 1705 N N . GLY A 1 232 ? -11.713 -4.388 -15.530 1.00 91.56 232 GLY A N 1
ATOM 1706 C CA . GLY A 1 232 ? -12.572 -5.293 -14.772 1.00 91.56 232 GLY A CA 1
ATOM 1707 C C . GLY A 1 232 ? -11.756 -6.273 -13.928 1.00 91.56 232 GLY A C 1
ATOM 1708 O O . GLY A 1 232 ? -10.718 -5.910 -13.365 1.00 91.56 232 GLY A O 1
ATOM 1709 N N . VAL A 1 233 ? -12.240 -7.513 -13.813 1.00 91.94 233 VAL A N 1
ATOM 1710 C CA . VAL A 1 233 ? -11.612 -8.554 -12.986 1.00 91.94 233 VAL A CA 1
ATOM 1711 C C . VAL A 1 233 ? -10.396 -9.149 -13.698 1.00 91.94 233 VAL A C 1
ATOM 1713 O O . VAL A 1 233 ? -10.526 -9.906 -14.660 1.00 91.94 233 VAL A O 1
ATOM 1716 N N . ILE A 1 234 ? -9.208 -8.867 -13.171 1.00 90.31 234 ILE A N 1
ATOM 1717 C CA . ILE A 1 234 ? -7.932 -9.436 -13.606 1.00 90.31 234 ILE A CA 1
ATOM 1718 C C . ILE A 1 234 ? -7.528 -10.572 -12.667 1.00 90.31 234 ILE A C 1
ATOM 1720 O O . ILE A 1 234 ? -7.630 -10.468 -11.445 1.00 90.31 234 ILE A O 1
ATOM 1724 N N . LYS A 1 235 ? -7.026 -11.663 -13.252 1.00 86.25 235 LYS A N 1
ATOM 1725 C CA . LYS A 1 235 ? -6.435 -12.794 -12.531 1.00 86.25 235 LYS A CA 1
ATOM 1726 C C . LYS A 1 235 ? -5.017 -13.015 -13.008 1.00 86.25 235 LYS A C 1
ATOM 1728 O O . LYS A 1 235 ? -4.784 -13.211 -14.202 1.00 86.25 235 LYS A O 1
ATOM 1733 N N . TYR A 1 236 ? -4.090 -13.063 -12.066 1.00 79.88 236 TYR A N 1
ATOM 1734 C CA . TYR A 1 236 ? -2.720 -13.427 -12.361 1.00 79.88 236 TYR A CA 1
ATOM 1735 C C . TYR A 1 236 ? -2.505 -14.925 -12.135 1.00 79.88 236 TYR A C 1
ATOM 1737 O O . TYR A 1 236 ? -2.800 -15.471 -11.074 1.00 79.88 236 TYR A O 1
ATOM 1745 N N . ASN A 1 237 ? -1.986 -15.610 -13.153 1.00 69.62 237 ASN A N 1
ATOM 1746 C CA . ASN A 1 237 ? -1.679 -17.032 -13.079 1.00 69.62 237 ASN A CA 1
ATOM 1747 C C . ASN A 1 237 ? -0.160 -17.234 -13.102 1.00 69.62 237 ASN A C 1
ATOM 1749 O O . ASN A 1 237 ? 0.454 -17.187 -14.170 1.00 69.62 237 ASN A O 1
ATOM 1753 N N . LYS A 1 238 ? 0.418 -17.546 -11.934 1.00 66.81 238 LYS A N 1
ATOM 1754 C CA . LYS A 1 238 ? 1.849 -17.861 -11.765 1.00 66.81 238 LYS A CA 1
ATOM 1755 C C . LYS A 1 238 ? 2.355 -18.916 -12.762 1.00 66.81 238 LYS A C 1
ATOM 1757 O O . LYS A 1 238 ? 3.472 -18.792 -13.248 1.00 66.81 238 LYS A O 1
ATOM 1762 N N . LYS A 1 239 ? 1.548 -19.925 -13.137 1.00 65.69 239 LYS A N 1
ATOM 1763 C CA . LYS A 1 239 ? 1.951 -20.930 -14.145 1.00 65.69 239 LYS A CA 1
ATOM 1764 C C . LYS A 1 239 ? 2.089 -20.320 -15.537 1.00 65.69 239 LYS A C 1
ATOM 1766 O O . LYS A 1 239 ? 3.008 -20.676 -16.262 1.00 65.69 239 LYS A O 1
ATOM 1771 N N . LYS A 1 240 ? 1.203 -19.392 -15.913 1.00 62.06 240 LYS A N 1
ATOM 1772 C CA . LYS A 1 240 ? 1.279 -18.692 -17.205 1.00 62.06 240 LYS A CA 1
ATOM 1773 C C . LYS A 1 240 ? 2.503 -17.774 -17.259 1.00 62.06 240 LYS A C 1
ATOM 1775 O O . LYS A 1 240 ? 3.163 -17.721 -18.291 1.00 62.06 240 LYS A O 1
ATOM 1780 N N . ALA A 1 241 ? 2.836 -17.121 -16.147 1.00 66.00 241 ALA A N 1
ATOM 1781 C CA . ALA A 1 241 ? 4.062 -16.338 -16.023 1.00 66.00 241 ALA A CA 1
ATOM 1782 C C . ALA A 1 241 ? 5.321 -17.213 -16.072 1.00 66.00 241 ALA A C 1
ATOM 1784 O O . ALA A 1 241 ? 6.250 -16.888 -16.801 1.00 66.00 241 ALA A O 1
ATOM 1785 N N . LEU A 1 242 ? 5.323 -18.368 -15.399 1.00 66.44 242 LEU A N 1
ATOM 1786 C CA . LEU A 1 242 ? 6.420 -19.334 -15.483 1.00 66.44 242 LEU A CA 1
ATOM 1787 C C . LEU A 1 242 ? 6.598 -19.867 -16.910 1.00 66.44 242 LEU A C 1
ATOM 1789 O O . LEU A 1 242 ? 7.721 -19.973 -17.380 1.00 66.44 242 LEU A O 1
ATOM 1793 N N . ILE A 1 243 ? 5.509 -20.153 -17.630 1.00 67.12 243 ILE A N 1
ATOM 1794 C CA . ILE A 1 243 ? 5.573 -20.550 -19.044 1.00 67.12 243 ILE A CA 1
ATOM 1795 C C . ILE A 1 243 ? 6.121 -19.408 -19.910 1.00 67.12 243 ILE A C 1
ATOM 1797 O O . ILE A 1 243 ? 6.948 -19.671 -20.774 1.00 67.12 243 ILE A O 1
ATOM 1801 N N . LYS A 1 244 ? 5.711 -18.152 -19.678 1.00 66.19 244 LYS A N 1
ATOM 1802 C CA . LYS A 1 244 ? 6.256 -16.967 -20.373 1.00 66.19 244 LYS A CA 1
ATOM 1803 C C . LYS A 1 244 ? 7.759 -16.817 -20.106 1.00 66.19 244 LYS A C 1
ATOM 1805 O O . LYS A 1 244 ? 8.520 -16.612 -21.044 1.00 66.19 244 LYS A O 1
ATOM 1810 N N . LEU A 1 245 ? 8.186 -16.999 -18.855 1.00 65.56 245 LEU A N 1
ATOM 1811 C CA . LEU A 1 245 ? 9.594 -16.990 -18.462 1.00 65.56 245 LEU A CA 1
ATOM 1812 C C . LEU A 1 245 ? 10.371 -18.115 -19.158 1.00 65.56 245 LEU A C 1
ATOM 1814 O O . LEU A 1 245 ? 11.385 -17.850 -19.787 1.00 65.56 245 LEU A O 1
ATOM 1818 N N . LEU A 1 246 ? 9.874 -19.353 -19.108 1.00 72.00 246 LEU A N 1
ATOM 1819 C CA . LEU A 1 246 ? 10.496 -20.500 -19.775 1.00 72.00 246 LEU A CA 1
ATOM 1820 C C . LEU A 1 246 ? 10.552 -20.318 -21.298 1.00 72.00 246 LEU A C 1
ATOM 1822 O O . LEU A 1 246 ? 11.560 -20.648 -21.910 1.00 72.00 246 LEU A O 1
ATOM 1826 N N . ALA A 1 247 ? 9.509 -19.759 -21.914 1.00 67.88 247 ALA A N 1
ATOM 1827 C CA . ALA A 1 247 ? 9.491 -19.456 -23.342 1.00 67.88 247 ALA A CA 1
ATOM 1828 C C . ALA A 1 247 ? 10.538 -18.396 -23.717 1.00 67.88 247 ALA A C 1
ATOM 1830 O O . ALA A 1 247 ? 11.240 -18.571 -24.712 1.00 67.88 247 ALA A O 1
ATOM 1831 N N . ASN A 1 248 ? 10.688 -17.344 -22.906 1.00 65.81 248 ASN A N 1
ATOM 1832 C CA . ASN A 1 248 ? 11.737 -16.341 -23.092 1.00 65.81 248 ASN A CA 1
ATOM 1833 C C . ASN A 1 248 ? 13.133 -16.956 -22.928 1.00 65.81 248 ASN A C 1
ATOM 1835 O O . ASN A 1 248 ? 13.987 -16.730 -23.776 1.00 65.81 248 ASN A O 1
ATOM 1839 N N . LEU A 1 249 ? 13.344 -17.810 -21.920 1.00 62.19 249 LEU A N 1
ATOM 1840 C CA . LEU A 1 249 ? 14.617 -18.513 -21.719 1.00 62.19 249 LEU A CA 1
ATOM 1841 C C . LEU A 1 249 ? 14.971 -19.425 -22.898 1.00 62.19 249 LEU A C 1
ATOM 1843 O O . LEU A 1 249 ? 16.095 -19.382 -23.384 1.00 62.19 249 LEU A O 1
ATOM 1847 N N . ILE A 1 250 ? 14.004 -20.187 -23.416 1.00 64.69 250 ILE A N 1
ATOM 1848 C CA . ILE A 1 250 ? 14.190 -21.049 -24.596 1.00 64.69 250 ILE A CA 1
ATOM 1849 C C . ILE A 1 250 ? 14.450 -20.213 -25.864 1.00 64.69 250 ILE A C 1
ATOM 1851 O O . ILE A 1 250 ? 15.162 -20.651 -26.771 1.00 64.69 250 ILE A O 1
ATOM 1855 N N . SER A 1 251 ? 13.880 -19.007 -25.949 1.00 59.62 251 SER A N 1
ATOM 1856 C CA . SER A 1 251 ? 14.130 -18.067 -27.046 1.00 59.62 251 SER A CA 1
ATOM 1857 C C . SER A 1 251 ? 15.515 -17.414 -26.950 1.00 59.62 251 SER A C 1
ATOM 1859 O O . SER A 1 251 ? 16.160 -17.204 -27.976 1.00 59.62 251 SER A O 1
ATOM 1861 N N . GLU A 1 252 ? 15.991 -17.111 -25.742 1.00 51.81 252 GLU A N 1
ATOM 1862 C CA . GLU A 1 252 ? 17.273 -16.440 -25.484 1.00 51.81 252 GLU A CA 1
ATOM 1863 C C . GLU A 1 252 ? 18.473 -17.400 -25.506 1.00 51.81 252 GLU A C 1
ATOM 1865 O O . GLU A 1 252 ? 19.547 -17.019 -25.980 1.00 51.81 252 GLU A O 1
ATOM 1870 N N . GLU A 1 253 ? 18.297 -18.666 -25.109 1.00 48.44 253 GLU A N 1
ATOM 1871 C CA . GLU A 1 253 ? 19.340 -19.706 -25.167 1.00 48.44 253 GLU A CA 1
ATOM 1872 C C . GLU A 1 253 ? 19.817 -19.976 -26.608 1.00 48.44 253 GLU A C 1
ATOM 1874 O O . GLU A 1 253 ? 20.957 -20.378 -26.833 1.00 48.44 253 GLU A O 1
ATOM 1879 N N . LYS A 1 254 ? 18.998 -19.637 -27.614 1.00 48.03 254 LYS A N 1
ATOM 1880 C CA . LYS A 1 254 ? 19.399 -19.665 -29.030 1.00 48.03 254 LYS A CA 1
ATOM 1881 C C . LYS A 1 254 ? 20.325 -18.512 -29.446 1.00 48.03 254 LYS A C 1
ATOM 1883 O O . LYS A 1 254 ? 20.780 -18.517 -30.588 1.00 48.03 254 LYS A O 1
ATOM 1888 N N . THR A 1 255 ? 20.613 -17.534 -28.576 1.00 47.72 255 THR A N 1
ATOM 1889 C CA . THR A 1 255 ? 21.368 -16.321 -28.957 1.00 47.72 255 THR A CA 1
ATOM 1890 C C . THR A 1 255 ? 22.467 -15.840 -27.996 1.00 47.72 255 THR A C 1
ATOM 1892 O O . THR A 1 255 ? 23.267 -15.015 -28.436 1.00 47.72 255 THR A O 1
ATOM 1895 N N . ASN A 1 256 ? 22.606 -16.313 -26.742 1.00 41.91 256 ASN A N 1
ATOM 1896 C CA . ASN A 1 256 ? 23.718 -15.840 -25.883 1.00 41.91 256 ASN A CA 1
ATOM 1897 C C . ASN A 1 256 ? 24.048 -16.732 -24.652 1.00 41.91 256 ASN A C 1
ATOM 1899 O O . ASN A 1 256 ? 23.197 -16.888 -23.777 1.00 41.91 256 ASN A O 1
ATOM 1903 N N . PRO A 1 257 ? 25.286 -17.250 -24.476 1.00 45.34 257 PRO A N 1
ATOM 1904 C CA . PRO A 1 257 ? 25.640 -18.161 -23.379 1.00 45.34 257 PRO A CA 1
ATOM 1905 C C . PRO A 1 257 ? 26.127 -17.443 -22.099 1.00 45.34 257 PRO A C 1
ATOM 1907 O O . PRO A 1 257 ? 27.153 -17.811 -21.525 1.00 45.34 257 PRO A O 1
ATOM 1910 N N . LYS A 1 258 ? 25.428 -16.405 -21.618 1.00 45.34 258 LYS A N 1
ATOM 1911 C CA . LYS A 1 258 ? 25.766 -15.732 -20.340 1.00 45.34 258 LYS A CA 1
ATOM 1912 C C . LYS A 1 258 ? 24.538 -15.458 -19.467 1.00 45.34 258 LYS A C 1
ATOM 1914 O O . LYS A 1 258 ? 24.166 -14.314 -19.218 1.00 45.34 258 LYS A O 1
ATOM 1919 N N . LEU A 1 259 ? 23.963 -16.522 -18.910 1.00 43.38 259 LEU A N 1
ATOM 1920 C CA . LEU A 1 259 ? 22.962 -16.479 -17.833 1.00 43.38 259 LEU A CA 1
ATOM 1921 C C . LEU A 1 259 ? 23.605 -16.148 -16.466 1.00 43.38 259 LEU A C 1
ATOM 1923 O O . LEU A 1 259 ? 23.541 -16.928 -15.523 1.00 43.38 259 LEU A O 1
ATOM 1927 N N . SER A 1 260 ? 24.263 -14.989 -16.350 1.00 39.69 260 SER A N 1
ATOM 1928 C CA . SER A 1 260 ? 24.898 -14.524 -15.098 1.00 39.69 260 SER A CA 1
ATOM 1929 C C . SER A 1 260 ? 24.112 -13.415 -14.377 1.00 39.69 260 SER A C 1
ATOM 1931 O O . SER A 1 260 ? 24.496 -13.021 -13.275 1.00 39.69 260 SER A O 1
ATOM 1933 N N . TRP A 1 261 ? 23.027 -12.904 -14.965 1.00 40.88 261 TRP A N 1
ATOM 1934 C CA . TRP A 1 261 ? 22.271 -11.764 -14.428 1.00 40.88 261 TRP A CA 1
ATOM 1935 C C . TRP A 1 261 ? 20.952 -12.153 -13.736 1.00 40.88 261 TRP A C 1
ATOM 1937 O O . TRP A 1 261 ? 20.410 -11.358 -12.977 1.00 40.88 261 TRP A O 1
ATOM 1947 N N . MET A 1 262 ? 20.469 -13.388 -13.916 1.00 38.38 262 MET A N 1
ATOM 1948 C CA . MET A 1 262 ? 19.157 -13.839 -13.421 1.00 38.38 262 MET A CA 1
ATOM 1949 C C . MET A 1 262 ? 19.075 -14.188 -11.925 1.00 38.38 262 MET A C 1
ATOM 1951 O O . MET A 1 262 ? 17.993 -14.499 -11.434 1.00 38.38 262 MET A O 1
ATOM 1955 N N . THR A 1 263 ? 20.177 -14.136 -11.176 1.00 36.56 263 THR A N 1
ATOM 1956 C CA . THR A 1 263 ? 20.203 -14.539 -9.752 1.00 36.56 263 THR A CA 1
ATOM 1957 C C . THR A 1 263 ? 20.669 -13.460 -8.783 1.00 36.56 263 THR A C 1
ATOM 1959 O O . THR A 1 263 ? 20.725 -13.710 -7.580 1.00 36.56 263 THR A O 1
ATOM 1962 N N . LYS A 1 264 ? 20.933 -12.233 -9.239 1.00 38.34 264 LYS A N 1
ATOM 1963 C CA . LYS A 1 264 ? 21.119 -11.106 -8.318 1.00 38.34 264 LYS A CA 1
ATOM 1964 C C . LYS A 1 264 ? 19.812 -10.333 -8.211 1.00 38.34 264 LYS A C 1
ATOM 1966 O O . LYS A 1 264 ? 19.575 -9.437 -9.013 1.00 38.34 264 LYS A O 1
ATOM 1971 N N . LYS A 1 265 ? 19.004 -10.612 -7.174 1.00 45.41 265 LYS A N 1
ATOM 1972 C CA . LYS A 1 265 ? 18.168 -9.543 -6.600 1.00 45.41 265 LYS A CA 1
ATOM 1973 C C . LYS A 1 265 ? 19.134 -8.379 -6.371 1.00 45.41 265 LYS A C 1
ATOM 1975 O O . LYS A 1 265 ? 20.091 -8.540 -5.609 1.00 45.41 265 LYS A O 1
ATOM 1980 N N . GLN A 1 266 ? 18.973 -7.270 -7.092 1.00 49.78 266 GLN A N 1
ATOM 1981 C CA . GLN A 1 266 ? 19.717 -6.060 -6.767 1.00 49.78 266 GLN A CA 1
ATOM 1982 C C . GLN A 1 266 ? 19.388 -5.766 -5.304 1.00 49.78 266 GLN A C 1
ATOM 1984 O O . GLN A 1 266 ? 18.231 -5.597 -4.944 1.00 49.78 266 GLN A O 1
ATOM 1989 N N . SER A 1 267 ? 20.388 -5.861 -4.434 1.00 56.00 267 SER A N 1
ATOM 1990 C CA . SER A 1 267 ? 20.209 -5.538 -3.027 1.00 56.00 267 SER A CA 1
ATOM 1991 C C . SER A 1 267 ? 20.257 -4.023 -2.916 1.00 56.00 267 SER A C 1
ATOM 1993 O O . SER A 1 267 ? 21.175 -3.404 -3.464 1.00 56.00 267 SER A O 1
ATOM 1995 N N . CYS A 1 268 ? 19.297 -3.421 -2.214 1.00 59.06 268 CYS A N 1
ATOM 1996 C CA . CYS A 1 268 ? 19.497 -2.074 -1.704 1.00 59.06 268 CYS A CA 1
ATOM 1997 C C . CYS A 1 268 ? 20.619 -2.183 -0.657 1.00 59.06 268 CYS A C 1
ATOM 1999 O O . CYS A 1 268 ? 20.365 -2.525 0.497 1.00 59.06 268 CYS A O 1
ATOM 2001 N N . SER A 1 269 ? 21.880 -1.996 -1.048 1.00 50.38 269 SER A N 1
ATOM 2002 C CA . SER A 1 269 ? 23.005 -2.056 -0.113 1.00 50.38 269 SER A CA 1
ATOM 2003 C C . SER A 1 269 ? 23.022 -0.789 0.744 1.00 50.38 269 SER A C 1
ATOM 2005 O O . SER A 1 269 ? 23.697 0.183 0.421 1.00 50.38 269 SER A O 1
ATOM 2007 N N . GLY A 1 270 ? 22.234 -0.804 1.814 1.00 52.31 270 GLY A N 1
ATOM 2008 C CA . GLY A 1 270 ? 22.222 0.182 2.886 1.00 52.31 270 GLY A CA 1
ATOM 2009 C C . GLY A 1 270 ? 21.481 -0.426 4.067 1.00 52.31 270 GLY A C 1
ATOM 2010 O O . GLY A 1 270 ? 20.276 -0.648 4.003 1.00 52.31 270 GLY A O 1
ATOM 2011 N N . THR A 1 271 ? 22.203 -0.797 5.122 1.00 41.78 271 THR A N 1
ATOM 2012 C CA . THR A 1 271 ? 21.586 -1.395 6.307 1.00 41.78 271 THR A CA 1
ATOM 2013 C C . THR A 1 271 ? 20.832 -0.326 7.084 1.00 41.78 271 THR A C 1
ATOM 2015 O O . THR A 1 271 ? 21.431 0.624 7.582 1.00 41.78 271 THR A O 1
ATOM 2018 N N . CYS A 1 272 ? 19.527 -0.519 7.246 1.00 45.78 272 CYS A N 1
ATOM 2019 C CA . CYS A 1 272 ? 18.719 0.165 8.246 1.00 45.78 272 CYS A CA 1
ATOM 2020 C C . CYS A 1 272 ? 19.137 -0.341 9.638 1.00 45.78 272 CYS A C 1
ATOM 2022 O O . CYS A 1 272 ? 18.531 -1.253 10.195 1.00 45.78 272 CYS A O 1
ATOM 2024 N N . GLY A 1 273 ? 20.253 0.170 10.160 1.00 36.81 273 GLY A N 1
ATOM 2025 C CA . GLY A 1 273 ? 20.707 -0.141 11.510 1.00 36.81 273 GLY A CA 1
ATOM 2026 C C . GLY A 1 273 ? 19.778 0.518 12.522 1.00 36.81 273 GLY A C 1
ATOM 2027 O O . GLY A 1 273 ? 19.636 1.740 12.523 1.00 36.81 273 GLY A O 1
ATOM 2028 N N . ALA A 1 274 ? 19.147 -0.284 13.381 1.00 33.06 274 ALA A N 1
ATOM 2029 C CA . ALA A 1 274 ? 18.498 0.219 14.581 1.00 33.06 274 ALA A CA 1
ATOM 2030 C C . ALA A 1 274 ? 19.508 1.076 15.353 1.00 33.06 274 ALA A C 1
ATOM 2032 O O . ALA A 1 274 ? 20.623 0.631 15.629 1.00 33.06 274 ALA A O 1
ATOM 2033 N N . SER A 1 275 ? 19.141 2.311 15.683 1.00 27.75 275 SER A N 1
ATOM 2034 C CA . SER A 1 275 ? 19.949 3.170 16.539 1.00 27.75 275 SER A CA 1
ATOM 2035 C C . SER A 1 275 ? 19.975 2.593 17.956 1.00 27.75 275 SER A C 1
ATOM 2037 O O . SER A 1 275 ? 19.204 3.006 18.819 1.00 27.75 275 SER A O 1
ATOM 2039 N N . SER A 1 276 ? 20.857 1.630 18.214 1.00 26.11 276 SER A N 1
ATOM 2040 C CA . SER A 1 276 ? 21.355 1.383 19.560 1.00 26.11 276 SER A CA 1
ATOM 2041 C C . SER A 1 276 ? 22.389 2.461 19.853 1.00 26.11 276 SER A C 1
ATOM 2043 O O . SER A 1 276 ? 23.459 2.507 19.249 1.00 26.11 276 SER A O 1
ATOM 2045 N N . SER A 1 277 ? 22.037 3.365 20.758 1.00 33.78 277 SER A N 1
ATOM 2046 C CA . SER A 1 277 ? 22.940 4.339 21.352 1.00 33.78 277 SER A CA 1
ATOM 2047 C C . SER A 1 277 ? 24.180 3.647 21.930 1.00 33.78 277 SER A C 1
ATOM 2049 O O . SER A 1 277 ? 24.118 3.047 23.001 1.00 33.78 277 SER A O 1
ATOM 2051 N N . SER A 1 278 ? 25.317 3.770 21.254 1.00 25.77 278 SER A N 1
ATOM 2052 C CA . SER A 1 278 ? 26.635 3.558 21.851 1.00 25.77 278 SER A CA 1
ATOM 2053 C C . SER A 1 278 ? 27.580 4.615 21.297 1.00 25.77 278 SER A C 1
ATOM 2055 O O . SER A 1 278 ? 27.842 4.656 20.097 1.00 25.77 278 SER A O 1
ATOM 2057 N N . GLY A 1 279 ? 28.020 5.521 22.172 1.00 34.22 279 GLY A N 1
ATOM 2058 C CA . GLY A 1 279 ? 28.860 6.659 21.822 1.00 34.22 279 GLY A CA 1
ATOM 2059 C C . GLY A 1 279 ? 30.167 6.245 21.148 1.00 34.22 279 GLY A C 1
ATOM 2060 O O . GLY A 1 279 ? 30.901 5.402 21.654 1.00 34.22 279 GLY A O 1
ATOM 2061 N N . GLY A 1 280 ? 30.461 6.890 20.022 1.00 27.73 280 GLY A N 1
ATOM 2062 C CA . GLY A 1 280 ? 31.730 6.812 19.307 1.00 27.73 280 GLY A CA 1
ATOM 2063 C C . GLY A 1 280 ? 31.933 8.115 18.543 1.00 27.73 280 GLY A C 1
ATOM 2064 O O . GLY A 1 280 ? 31.406 8.295 17.451 1.00 27.73 280 GLY A O 1
ATOM 2065 N N . ASN A 1 281 ? 32.618 9.067 19.173 1.00 37.16 281 ASN A N 1
ATOM 2066 C CA . ASN A 1 281 ? 32.772 10.439 18.701 1.00 37.16 281 ASN A CA 1
ATOM 2067 C C . ASN A 1 281 ? 33.855 10.507 17.606 1.00 37.16 281 ASN A C 1
ATOM 2069 O O . ASN A 1 281 ? 35.043 10.459 17.916 1.00 37.16 281 ASN A O 1
ATOM 2073 N N . SER A 1 282 ? 33.461 10.616 16.336 1.00 37.34 282 SER A N 1
ATOM 2074 C CA . SER A 1 282 ? 34.364 10.998 15.238 1.00 37.34 282 SER A CA 1
ATOM 2075 C C . SER A 1 282 ? 33.593 11.828 14.208 1.00 37.34 282 SER A C 1
ATOM 2077 O O . SER A 1 282 ? 32.940 11.309 13.310 1.00 37.34 282 SER A O 1
ATOM 2079 N N . GLY A 1 283 ? 33.598 13.148 14.405 1.00 38.84 283 GLY A N 1
ATOM 2080 C CA . GLY A 1 283 ? 33.000 14.106 13.478 1.00 38.84 283 GLY A CA 1
ATOM 2081 C C . GLY A 1 283 ? 33.999 14.494 12.392 1.00 38.84 283 GLY A C 1
ATOM 2082 O O . GLY A 1 283 ? 34.959 15.206 12.675 1.00 38.84 283 GLY A O 1
ATOM 2083 N N . GLY A 1 284 ? 33.769 14.032 11.164 1.00 37.03 284 GLY A N 1
ATOM 2084 C CA . GLY A 1 284 ? 34.389 14.567 9.951 1.00 37.03 284 GLY A CA 1
ATOM 2085 C C . GLY A 1 284 ? 33.331 15.303 9.133 1.00 37.03 284 GLY A C 1
ATOM 2086 O O . GLY A 1 284 ? 32.254 14.760 8.896 1.00 37.03 284 GLY A O 1
ATOM 2087 N N . GLY A 1 285 ? 33.611 16.545 8.737 1.00 41.59 285 GLY A N 1
ATOM 2088 C CA . GLY A 1 285 ? 32.709 17.366 7.925 1.00 41.59 285 GLY A CA 1
ATOM 2089 C C . GLY A 1 285 ? 33.392 17.844 6.647 1.00 41.59 285 GLY A C 1
ATOM 2090 O O . GLY A 1 285 ? 34.523 18.332 6.698 1.00 41.59 285 GLY A O 1
ATOM 2091 N N . SER A 1 286 ? 32.702 17.720 5.514 1.00 39.88 286 SER A N 1
ATOM 2092 C CA . SER A 1 286 ? 33.110 18.249 4.210 1.00 39.88 286 SER A CA 1
ATOM 2093 C C . SER A 1 286 ? 32.289 19.499 3.872 1.00 39.88 286 SER A C 1
ATOM 2095 O O . SER A 1 286 ? 31.060 19.466 3.811 1.00 39.88 286 SER A O 1
ATOM 2097 N N . GLY A 1 287 ? 32.976 20.626 3.680 1.00 43.66 287 GLY A N 1
ATOM 2098 C CA . GLY A 1 287 ? 32.375 21.927 3.389 1.00 43.66 287 GLY A CA 1
ATOM 2099 C C . GLY A 1 287 ? 33.433 22.955 2.966 1.00 43.66 287 GLY A C 1
ATOM 2100 O O . GLY A 1 287 ? 34.627 22.698 3.104 1.00 43.66 287 GLY A O 1
ATOM 2101 N N . PRO A 1 288 ? 33.031 24.131 2.447 1.00 40.84 288 PRO A N 1
ATOM 2102 C CA . PRO A 1 288 ? 33.969 25.174 2.011 1.00 40.84 288 PRO A CA 1
ATOM 2103 C C . PRO A 1 288 ? 34.846 25.722 3.153 1.00 40.84 288 PRO A C 1
ATOM 2105 O O . PRO A 1 288 ? 35.911 26.276 2.898 1.00 40.84 288 PRO A O 1
ATOM 2108 N N . PHE A 1 289 ? 34.431 25.516 4.403 1.00 44.97 289 PHE A N 1
ATOM 2109 C CA . PHE A 1 289 ? 35.208 25.742 5.616 1.00 44.97 289 PHE A CA 1
ATOM 2110 C C . PHE A 1 289 ? 35.312 24.380 6.312 1.00 44.97 289 PHE A C 1
ATOM 2112 O O . PHE A 1 289 ? 34.276 23.817 6.670 1.00 44.97 289 PHE A O 1
ATOM 2119 N N . GLY A 1 290 ? 36.509 23.795 6.424 1.00 49.34 290 GLY A N 1
ATOM 2120 C CA . GLY A 1 290 ? 36.674 22.465 7.024 1.00 49.34 290 GLY A CA 1
ATOM 2121 C C . GLY A 1 290 ? 36.051 22.386 8.427 1.00 49.34 290 GLY A C 1
ATOM 2122 O O . GLY A 1 290 ? 36.109 23.350 9.190 1.00 49.34 290 GLY A O 1
ATOM 2123 N N . GLY A 1 291 ? 35.427 21.254 8.768 1.00 52.59 291 GLY A N 1
ATOM 2124 C CA . GLY A 1 291 ? 34.759 21.080 10.063 1.00 52.59 291 GLY A CA 1
ATOM 2125 C C . GLY A 1 291 ? 35.711 21.184 11.264 1.00 52.59 291 GLY A C 1
ATOM 2126 O O . GLY A 1 291 ? 36.896 20.870 11.157 1.00 52.59 291 GLY A O 1
ATOM 2127 N N . THR A 1 292 ? 35.182 21.606 12.417 1.00 46.84 292 THR A N 1
ATOM 2128 C CA . THR A 1 292 ? 35.904 21.629 13.698 1.00 46.84 292 THR A CA 1
ATOM 2129 C C . THR A 1 292 ? 35.667 20.335 14.475 1.00 46.84 292 THR A C 1
ATOM 2131 O O . THR A 1 292 ? 34.539 19.850 14.565 1.00 46.84 292 THR A O 1
ATOM 2134 N N . GLY A 1 293 ? 36.730 19.762 15.045 1.00 49.44 293 GLY A N 1
ATOM 2135 C CA . GLY A 1 293 ? 36.648 18.537 15.847 1.00 49.44 293 GLY A CA 1
ATOM 2136 C C . GLY A 1 293 ? 37.306 18.679 17.218 1.00 49.44 293 GLY A C 1
ATOM 2137 O O . GLY A 1 293 ? 38.431 19.176 17.324 1.00 49.44 293 GLY A O 1
ATOM 2138 N N . SER A 1 294 ? 36.618 18.187 18.251 1.00 45.34 294 SER A N 1
ATOM 2139 C CA . SER A 1 294 ? 37.098 18.139 19.638 1.00 45.34 294 SER A CA 1
ATOM 2140 C C . SER A 1 294 ? 37.127 16.689 20.122 1.00 45.34 294 SER A C 1
ATOM 2142 O O . SER A 1 294 ? 36.091 16.020 20.155 1.00 45.34 294 SER A O 1
ATOM 2144 N N . GLY A 1 295 ? 38.304 16.186 20.496 1.00 49.78 295 GLY A N 1
ATOM 2145 C CA . GLY A 1 295 ? 38.477 14.809 20.966 1.00 49.78 295 GLY A CA 1
ATOM 2146 C C . GLY A 1 295 ? 39.945 14.438 21.200 1.00 49.78 295 GLY A C 1
ATOM 2147 O O . GLY A 1 295 ? 40.836 15.201 20.829 1.00 49.78 295 GLY A O 1
ATOM 2148 N N . PRO A 1 296 ? 40.229 13.261 21.788 1.00 44.94 296 PRO A N 1
ATOM 2149 C CA . PRO A 1 296 ? 41.594 12.843 22.116 1.00 44.94 296 PRO A CA 1
ATOM 2150 C C . PRO A 1 296 ? 42.523 12.716 20.890 1.00 44.94 296 PRO A C 1
ATOM 2152 O O . PRO A 1 296 ? 43.738 12.760 21.051 1.00 44.94 296 PRO A O 1
ATOM 2155 N N . LEU A 1 297 ? 41.970 12.599 19.676 1.00 47.41 297 LEU A N 1
ATOM 2156 C CA . LEU A 1 297 ? 42.714 12.388 18.426 1.00 47.41 297 LEU A CA 1
ATOM 2157 C C . LEU A 1 297 ? 42.666 13.570 17.434 1.00 47.41 297 LEU A C 1
ATOM 2159 O O . LEU A 1 297 ? 43.269 13.467 16.375 1.00 47.41 297 LEU A O 1
ATOM 2163 N N . GLY A 1 298 ? 41.985 14.682 17.754 1.00 49.12 298 GLY A N 1
ATOM 2164 C CA . GLY A 1 298 ? 41.763 15.788 16.804 1.00 49.12 298 GLY A CA 1
ATOM 2165 C C . GLY A 1 298 ? 40.848 15.407 15.620 1.00 49.12 298 GLY A C 1
ATOM 2166 O O . GLY A 1 298 ? 40.785 14.256 15.201 1.00 49.12 298 GLY A O 1
ATOM 2167 N N . GLY A 1 299 ? 40.063 16.353 15.096 1.00 51.69 299 GLY A N 1
ATOM 2168 C CA . GLY A 1 299 ? 39.213 16.111 13.916 1.00 51.69 299 GLY A CA 1
ATOM 2169 C C . GLY A 1 299 ? 39.986 16.190 12.594 1.00 51.69 299 GLY A C 1
ATOM 2170 O O . GLY A 1 299 ? 41.011 16.867 12.522 1.00 51.69 299 GLY A O 1
ATOM 2171 N N . SER A 1 300 ? 39.474 15.533 11.546 1.00 48.28 300 SER A N 1
ATOM 2172 C CA . SER A 1 300 ? 39.970 15.646 10.162 1.00 48.28 300 SER A CA 1
ATOM 2173 C C . SER A 1 300 ? 39.017 16.513 9.333 1.00 48.28 300 SER A C 1
ATOM 2175 O O . SER A 1 300 ? 37.812 16.252 9.300 1.00 48.28 300 SER A O 1
ATOM 2177 N N . GLY A 1 301 ? 39.545 17.532 8.648 1.00 48.75 301 GLY A N 1
ATOM 2178 C CA . GLY A 1 301 ? 38.763 18.443 7.804 1.00 48.75 301 GLY A CA 1
ATOM 2179 C C . GLY A 1 301 ? 39.326 18.551 6.387 1.00 48.75 301 GLY A C 1
ATOM 2180 O O . GLY A 1 301 ? 40.541 18.606 6.201 1.00 48.75 301 GLY A O 1
ATOM 2181 N N . SER A 1 302 ? 38.442 18.609 5.387 1.00 48.94 302 SER A N 1
ATOM 2182 C CA . SER A 1 302 ? 38.802 18.872 3.985 1.00 48.94 302 SER A CA 1
ATOM 2183 C C . SER A 1 302 ? 38.002 20.063 3.449 1.00 48.94 302 SER A C 1
ATOM 2185 O O . SER A 1 302 ? 36.772 20.072 3.521 1.00 48.94 302 SER A O 1
ATOM 2187 N N . GLY A 1 303 ? 38.711 21.085 2.957 1.00 49.22 303 GLY A N 1
ATOM 2188 C CA . GLY A 1 303 ? 38.137 22.329 2.438 1.00 49.22 303 GLY A CA 1
ATOM 2189 C C . GLY A 1 303 ? 39.218 23.311 1.955 1.00 49.22 303 GLY A C 1
ATOM 2190 O O . GLY A 1 303 ? 40.386 23.151 2.304 1.00 49.22 303 GLY A O 1
ATOM 2191 N N . PRO A 1 304 ? 38.869 24.329 1.144 1.00 46.25 304 PRO A N 1
ATOM 2192 C CA . PRO A 1 304 ? 39.822 25.324 0.648 1.00 46.25 304 PRO A CA 1
ATOM 2193 C C . PRO A 1 304 ? 40.503 26.133 1.772 1.00 46.25 304 PRO A C 1
ATOM 2195 O O . PRO A 1 304 ? 41.621 26.607 1.597 1.00 46.25 304 PRO A O 1
ATOM 2198 N N . PHE A 1 305 ? 39.862 26.243 2.936 1.00 49.00 305 PHE A N 1
ATOM 2199 C CA . PHE A 1 305 ? 40.450 26.753 4.174 1.00 49.00 305 PHE A CA 1
ATOM 2200 C C . PHE A 1 305 ? 40.543 25.576 5.157 1.00 49.00 305 PHE A C 1
ATOM 2202 O O . PHE A 1 305 ? 39.508 24.989 5.494 1.00 49.00 305 PHE A O 1
ATOM 2209 N N . GLY A 1 306 ? 41.758 25.176 5.552 1.00 50.03 306 GLY A N 1
ATOM 2210 C CA . GLY A 1 306 ? 41.986 24.015 6.421 1.00 50.03 306 GLY A CA 1
ATOM 2211 C C . GLY A 1 306 ? 41.167 24.068 7.721 1.00 50.03 306 GLY A C 1
ATOM 2212 O O . GLY A 1 306 ? 40.970 25.133 8.303 1.00 50.03 306 GLY A O 1
ATOM 2213 N N . GLY A 1 307 ? 40.658 22.915 8.171 1.00 52.91 307 GLY A N 1
ATOM 2214 C CA . GLY A 1 307 ? 39.894 22.800 9.422 1.00 52.91 307 GLY A CA 1
ATOM 2215 C C . GLY A 1 307 ? 40.779 22.883 10.675 1.00 52.91 307 GLY A C 1
ATOM 2216 O O . GLY A 1 307 ? 41.975 22.603 10.619 1.00 52.91 307 GLY A O 1
ATOM 2217 N N . GLY A 1 308 ? 40.183 23.261 11.812 1.00 49.81 308 GLY A N 1
ATOM 2218 C CA . GLY A 1 308 ? 40.862 23.365 13.110 1.00 49.81 308 GLY A CA 1
ATOM 2219 C C . GLY A 1 308 ? 40.522 22.213 14.061 1.00 49.81 308 GLY A C 1
ATOM 2220 O O . GLY A 1 308 ? 39.369 21.778 14.141 1.00 49.81 308 GLY A O 1
ATOM 2221 N N . GLY A 1 309 ? 41.516 21.740 14.817 1.00 51.00 309 GLY A N 1
ATOM 2222 C CA . GLY A 1 309 ? 41.361 20.652 15.788 1.00 51.00 309 GLY A CA 1
ATOM 2223 C C . GLY A 1 309 ? 42.010 20.967 17.135 1.00 51.00 309 GLY A C 1
ATOM 2224 O O . GLY A 1 309 ? 43.104 21.529 17.185 1.00 51.00 309 GLY A O 1
ATOM 2225 N N . SER A 1 310 ? 41.346 20.570 18.225 1.00 49.62 310 SER A N 1
ATOM 2226 C CA . SER A 1 310 ? 41.889 20.654 19.589 1.00 49.62 310 SER A CA 1
ATOM 2227 C C . SER A 1 310 ? 41.894 19.271 20.249 1.00 49.62 310 SER A C 1
ATOM 2229 O O . SER A 1 310 ? 40.868 18.586 20.302 1.00 49.62 310 SER A O 1
ATOM 2231 N N . GLY A 1 311 ? 43.072 18.837 20.705 1.00 51.22 311 GLY A N 1
ATOM 2232 C CA . GLY A 1 311 ? 43.291 17.515 21.296 1.00 51.22 311 GLY A CA 1
ATOM 2233 C C . GLY A 1 311 ? 44.768 17.251 21.620 1.00 51.22 311 GLY A C 1
ATOM 2234 O O . GLY A 1 311 ? 45.639 17.959 21.117 1.00 51.22 311 GLY A O 1
ATOM 2235 N N . PRO A 1 312 ? 45.086 16.236 22.446 1.00 46.97 312 PRO A N 1
ATOM 2236 C CA . PRO A 1 312 ? 46.452 15.958 22.872 1.00 46.97 312 PRO A CA 1
ATOM 2237 C C . PRO A 1 312 ? 47.423 15.638 21.716 1.00 46.97 312 PRO A C 1
ATOM 2239 O O . PRO A 1 312 ? 48.621 15.818 21.889 1.00 46.97 312 PRO A O 1
ATOM 2242 N N . LEU A 1 313 ? 46.936 15.214 20.544 1.00 50.66 313 LEU A N 1
ATOM 2243 C CA . LEU A 1 313 ? 47.758 14.781 19.401 1.00 50.66 313 LEU A CA 1
ATOM 2244 C C . LEU A 1 313 ? 47.727 15.720 18.172 1.00 50.66 313 LEU A C 1
ATOM 2246 O O . LEU A 1 313 ? 48.354 15.397 17.169 1.00 50.66 313 LEU A O 1
ATOM 2250 N N . GLY A 1 314 ? 47.042 16.873 18.247 1.00 49.66 314 GLY A N 1
ATOM 2251 C CA . GLY A 1 314 ? 46.892 17.815 17.122 1.00 49.66 314 GLY A CA 1
ATOM 2252 C C . GLY A 1 314 ? 45.996 17.288 15.981 1.00 49.66 314 GLY A C 1
ATOM 2253 O O . GLY A 1 314 ? 45.903 16.090 15.750 1.00 49.66 314 GLY A O 1
ATOM 2254 N N . GLY A 1 315 ? 45.272 18.172 15.282 1.00 51.19 315 GLY A N 1
ATOM 2255 C CA . GLY A 1 315 ? 44.450 17.800 14.114 1.00 51.19 315 GLY A CA 1
ATOM 2256 C C . GLY A 1 315 ? 45.226 17.864 12.790 1.00 51.19 315 GLY A C 1
ATOM 2257 O O . GLY A 1 315 ? 46.234 18.565 12.706 1.00 51.19 315 GLY A O 1
ATOM 2258 N N . SER A 1 316 ? 44.731 17.178 11.753 1.00 48.81 316 SER A N 1
ATOM 2259 C CA . SER A 1 316 ? 45.273 17.221 10.382 1.00 48.81 316 SER A CA 1
ATOM 2260 C C . SER A 1 316 ? 44.262 17.845 9.415 1.00 48.81 316 SER A C 1
ATOM 2262 O O . SER A 1 316 ? 43.095 17.443 9.382 1.00 48.81 316 SER A O 1
ATOM 2264 N N . GLY A 1 317 ? 44.715 18.812 8.613 1.00 49.50 317 GLY A N 1
ATOM 2265 C CA . GLY A 1 317 ? 43.928 19.464 7.563 1.00 49.50 317 GLY A CA 1
ATOM 2266 C C . GLY A 1 317 ? 44.577 19.297 6.190 1.00 49.50 317 GLY A C 1
ATOM 2267 O O . GLY A 1 317 ? 45.790 19.146 6.101 1.00 49.50 317 GLY A O 1
ATOM 2268 N N . ASN A 1 318 ? 43.760 19.317 5.135 1.00 49.75 318 ASN A N 1
ATOM 2269 C CA . ASN A 1 318 ? 44.218 19.421 3.747 1.00 49.75 318 ASN A CA 1
ATOM 2270 C C . ASN A 1 318 ? 43.500 20.600 3.075 1.00 49.75 318 ASN A C 1
ATOM 2272 O O . ASN A 1 318 ? 42.274 20.548 2.910 1.00 49.75 318 ASN A O 1
ATOM 2276 N N . GLY A 1 319 ? 44.252 21.637 2.688 1.00 49.94 319 GLY A N 1
ATOM 2277 C CA . GLY A 1 319 ? 43.736 22.803 1.964 1.00 49.94 319 GLY A CA 1
ATOM 2278 C C . GLY A 1 319 ? 44.841 23.731 1.426 1.00 49.94 319 GLY A C 1
ATOM 2279 O O . GLY A 1 319 ? 45.968 23.704 1.902 1.00 49.94 319 GLY A O 1
ATOM 2280 N N . PRO A 1 320 ? 44.563 24.583 0.422 1.00 47.56 320 PRO A N 1
ATOM 2281 C CA . PRO A 1 320 ? 45.532 25.551 -0.089 1.00 47.56 320 PRO A CA 1
ATOM 2282 C C . PRO A 1 320 ? 45.990 26.568 0.971 1.00 47.56 320 PRO A C 1
ATOM 2284 O O . PRO A 1 320 ? 47.107 27.059 0.867 1.00 47.56 320 PRO A O 1
ATOM 2287 N N . PHE A 1 321 ? 45.180 26.852 1.999 1.00 49.84 321 PHE A N 1
ATOM 2288 C CA . PHE A 1 321 ? 45.550 27.664 3.165 1.00 49.84 321 PHE A CA 1
ATOM 2289 C C . PHE A 1 321 ? 45.567 26.775 4.418 1.00 49.84 321 PHE A C 1
ATOM 2291 O O . PHE A 1 321 ? 44.551 26.142 4.723 1.00 49.84 321 PHE A O 1
ATOM 2298 N N . GLY A 1 322 ? 46.710 26.700 5.110 1.00 48.81 322 GLY A N 1
ATOM 2299 C CA . GLY A 1 322 ? 46.940 25.708 6.164 1.00 48.81 322 GLY A CA 1
ATOM 2300 C C . GLY A 1 322 ? 46.040 25.830 7.398 1.00 48.81 322 GLY A C 1
ATOM 2301 O O . GLY A 1 322 ? 45.505 26.896 7.701 1.00 48.81 322 GLY A O 1
ATOM 2302 N N . GLY A 1 323 ? 45.852 24.709 8.102 1.00 50.53 323 GLY A N 1
ATOM 2303 C CA . GLY A 1 323 ? 45.034 24.622 9.322 1.00 50.53 323 GLY A CA 1
ATOM 2304 C C . GLY A 1 323 ? 45.757 25.074 10.603 1.00 50.53 323 GLY A C 1
ATOM 2305 O O . GLY A 1 323 ? 46.984 25.167 10.644 1.00 50.53 323 GLY A O 1
ATOM 2306 N N . ILE A 1 324 ? 44.987 25.326 11.673 1.00 51.12 324 ILE A N 1
ATOM 2307 C CA . ILE A 1 324 ? 45.493 25.683 13.014 1.00 51.12 324 ILE A CA 1
ATOM 2308 C C . ILE A 1 324 ? 45.211 24.524 13.981 1.00 51.12 324 ILE A C 1
ATOM 2310 O O . ILE A 1 324 ? 44.057 24.123 14.154 1.00 51.12 324 ILE A O 1
ATOM 2314 N N . GLY A 1 325 ? 46.254 24.002 14.632 1.00 50.78 325 GLY A N 1
ATOM 2315 C CA . GLY A 1 325 ? 46.151 22.929 15.627 1.00 50.78 325 GLY A CA 1
ATOM 2316 C C . GLY A 1 325 ? 46.797 23.302 16.961 1.00 50.78 325 GLY A C 1
ATOM 2317 O O . GLY A 1 325 ? 47.881 23.885 16.989 1.00 50.78 325 GLY A O 1
ATOM 2318 N N . SER A 1 326 ? 46.150 22.936 18.070 1.00 49.19 326 SER A N 1
ATOM 2319 C CA . SER A 1 326 ? 46.667 23.136 19.432 1.00 49.19 326 SER A CA 1
ATOM 2320 C C . SER A 1 326 ? 46.692 21.818 20.220 1.00 49.19 326 SER A C 1
ATOM 2322 O O . SER A 1 326 ? 45.668 21.146 20.372 1.00 49.19 326 SER A O 1
ATOM 2324 N N . GLY A 1 327 ? 47.884 21.444 20.706 1.00 50.44 327 GLY A N 1
ATOM 2325 C CA . GLY A 1 327 ? 48.152 20.197 21.434 1.00 50.44 327 GLY A CA 1
ATOM 2326 C C . GLY A 1 327 ? 49.639 20.034 21.818 1.00 50.44 327 GLY A C 1
ATOM 2327 O O . GLY A 1 327 ? 50.496 20.686 21.224 1.00 50.44 327 GLY A O 1
ATOM 2328 N N . PRO A 1 328 ? 49.979 19.193 22.817 1.00 45.72 328 PRO A N 1
ATOM 2329 C CA . PRO A 1 328 ? 51.355 18.963 23.261 1.00 45.72 328 PRO A CA 1
ATOM 2330 C C . PRO A 1 328 ? 52.267 18.367 22.173 1.00 45.72 328 PRO A C 1
ATOM 2332 O O . PRO A 1 328 ? 53.466 18.640 22.191 1.00 45.72 328 PRO A O 1
ATOM 2335 N N . PHE A 1 329 ? 51.706 17.625 21.214 1.00 49.62 329 PHE A N 1
ATOM 2336 C CA . PHE A 1 329 ? 52.367 17.174 19.987 1.00 49.62 329 PHE A CA 1
ATOM 2337 C C . PHE A 1 329 ? 51.747 17.962 18.819 1.00 49.62 329 PHE A C 1
ATOM 2339 O O . PHE A 1 329 ? 50.555 17.818 18.558 1.00 49.62 329 PHE A O 1
ATOM 2346 N N . GLY A 1 330 ? 52.491 18.883 18.196 1.00 49.12 330 GLY A N 1
ATOM 2347 C CA . GLY A 1 330 ? 51.946 19.775 17.159 1.00 49.12 330 GLY A CA 1
ATOM 2348 C C . GLY A 1 330 ? 51.363 19.016 15.955 1.00 49.12 330 GLY A C 1
ATOM 2349 O O . GLY A 1 330 ? 51.867 17.960 15.584 1.00 49.12 330 GLY A O 1
ATOM 2350 N N . GLY A 1 331 ? 50.306 19.555 15.335 1.00 50.59 331 GLY A N 1
ATOM 2351 C CA . GLY A 1 331 ? 49.700 18.975 14.128 1.00 50.59 331 GLY A CA 1
ATOM 2352 C C . GLY A 1 331 ? 50.551 19.210 12.874 1.00 50.59 331 GLY A C 1
ATOM 2353 O O . GLY A 1 331 ? 51.150 20.274 12.722 1.00 50.59 331 GLY A O 1
ATOM 2354 N N . GLY A 1 332 ? 50.605 18.217 11.981 1.00 49.12 332 GLY A N 1
ATOM 2355 C CA . GLY A 1 332 ? 51.271 18.304 10.677 1.00 49.12 332 GLY A CA 1
ATOM 2356 C C . GLY A 1 332 ? 50.287 18.577 9.533 1.00 49.12 332 GLY A C 1
ATOM 2357 O O . GLY A 1 332 ? 49.173 18.051 9.536 1.00 49.12 332 GLY A O 1
ATOM 2358 N N . GLY A 1 333 ? 50.725 19.368 8.550 1.00 49.56 333 GLY A N 1
ATOM 2359 C CA . GLY A 1 333 ? 50.002 19.654 7.306 1.00 49.56 333 GLY A CA 1
ATOM 2360 C C . GLY A 1 333 ? 50.964 19.758 6.118 1.00 49.56 333 GLY A C 1
ATOM 2361 O O . GLY A 1 333 ? 52.125 20.141 6.284 1.00 49.56 333 GLY A O 1
ATOM 2362 N N . SER A 1 334 ? 50.490 19.397 4.926 1.00 49.88 334 SER A N 1
ATOM 2363 C CA . SER A 1 334 ? 51.241 19.428 3.658 1.00 49.88 334 SER A CA 1
ATOM 2364 C C . SER A 1 334 ? 50.826 20.607 2.767 1.00 49.88 334 SER A C 1
ATOM 2366 O O . SER A 1 334 ? 50.759 20.479 1.544 1.00 49.88 334 SER A O 1
ATOM 2368 N N . ASP A 1 335 ? 50.474 21.735 3.384 1.00 54.09 335 ASP A N 1
ATOM 2369 C CA . ASP A 1 335 ? 49.796 22.838 2.705 1.00 54.09 335 ASP A CA 1
ATOM 2370 C C . ASP A 1 335 ? 50.784 23.792 1.989 1.00 54.09 335 ASP A C 1
ATOM 2372 O O . ASP A 1 335 ? 51.874 24.057 2.507 1.00 54.09 335 ASP A O 1
ATOM 2376 N N . PRO A 1 336 ? 50.408 24.380 0.833 1.00 48.97 336 PRO A N 1
ATOM 2377 C CA . PRO A 1 336 ? 51.298 25.207 0.010 1.00 48.97 336 PRO A CA 1
ATOM 2378 C C . PRO A 1 336 ? 51.884 26.456 0.691 1.00 48.97 336 PRO A C 1
ATOM 2380 O O . PRO A 1 336 ? 52.956 26.895 0.290 1.00 48.97 336 PRO A O 1
ATOM 2383 N N . PHE A 1 337 ? 51.198 27.022 1.694 1.00 49.69 337 PHE A N 1
ATOM 2384 C CA . PHE A 1 337 ? 51.607 28.239 2.420 1.00 49.69 337 PHE A CA 1
ATOM 2385 C C . PHE A 1 337 ? 51.982 27.989 3.897 1.00 49.69 337 PHE A C 1
ATOM 2387 O O . PHE A 1 337 ? 52.127 28.941 4.663 1.00 49.69 337 PHE A O 1
ATOM 2394 N N . GLY A 1 338 ? 52.142 26.721 4.303 1.00 49.88 338 GLY A N 1
ATOM 2395 C CA . GLY A 1 338 ? 52.508 26.327 5.669 1.00 49.88 338 GLY A CA 1
ATOM 2396 C C . GLY A 1 338 ? 51.389 26.500 6.714 1.00 49.88 338 GLY A C 1
ATOM 2397 O O . GLY A 1 338 ? 50.505 27.344 6.590 1.00 49.88 338 GLY A O 1
ATOM 2398 N N . GLY A 1 339 ? 51.419 25.673 7.764 1.00 51.25 339 GLY A N 1
ATOM 2399 C CA . GLY A 1 339 ? 50.537 25.769 8.936 1.00 51.25 339 GLY A CA 1
ATOM 2400 C C . GLY A 1 339 ? 51.325 26.122 10.202 1.00 51.25 339 GLY A C 1
ATOM 2401 O O . GLY A 1 339 ? 52.528 25.864 10.272 1.00 51.25 339 GLY A O 1
ATOM 2402 N N . SER A 1 340 ? 50.662 26.703 11.209 1.00 50.62 340 SER A N 1
ATOM 2403 C CA . SER A 1 340 ? 51.269 26.985 12.520 1.00 50.62 340 SER A CA 1
ATOM 2404 C C . SER A 1 340 ? 50.631 26.132 13.621 1.00 50.62 340 SER A C 1
ATOM 2406 O O . SER A 1 340 ? 49.414 26.120 13.804 1.00 50.62 340 SER A O 1
ATOM 2408 N N . GLY A 1 341 ? 51.475 25.401 14.355 1.00 51.25 341 GLY A N 1
ATOM 2409 C CA . GLY A 1 341 ? 51.097 24.634 15.542 1.00 51.25 341 GLY A CA 1
ATOM 2410 C C . GLY A 1 341 ? 51.793 25.182 16.785 1.00 51.25 341 GLY A C 1
ATOM 2411 O O . GLY A 1 341 ? 52.969 25.540 16.733 1.00 51.25 341 GLY A O 1
ATOM 2412 N N . SER A 1 342 ? 51.084 25.239 17.912 1.00 49.56 342 SER A N 1
ATOM 2413 C CA . SER A 1 342 ? 51.651 25.632 19.207 1.00 49.56 342 SER A CA 1
ATOM 2414 C C . SER A 1 342 ? 51.699 24.434 20.163 1.00 49.56 342 SER A C 1
ATOM 2416 O O . SER A 1 342 ? 50.669 23.910 20.584 1.00 49.56 342 SER A O 1
ATOM 2418 N N . GLY A 1 343 ? 52.919 23.998 20.497 1.00 50.75 343 GLY A N 1
ATOM 2419 C CA . GLY A 1 343 ? 53.205 22.900 21.424 1.00 50.75 343 GLY A CA 1
ATOM 2420 C C . GLY A 1 343 ? 54.701 22.835 21.789 1.00 50.75 343 GLY A C 1
ATOM 2421 O O . GLY A 1 343 ? 55.530 23.333 21.026 1.00 50.75 343 GLY A O 1
ATOM 2422 N N . PRO A 1 344 ? 55.073 22.250 22.945 1.00 42.41 344 PRO A N 1
ATOM 2423 C CA . PRO A 1 344 ? 56.461 22.161 23.420 1.00 42.41 344 PRO A CA 1
ATOM 2424 C C . PRO A 1 344 ? 57.364 21.267 22.547 1.00 42.41 344 PRO A C 1
ATOM 2426 O O . PRO A 1 344 ? 58.584 21.392 22.611 1.00 42.41 344 PRO A O 1
ATOM 2429 N N . PHE A 1 345 ? 56.776 20.413 21.701 1.00 48.44 345 PHE A N 1
ATOM 2430 C CA . PHE A 1 345 ? 57.453 19.628 20.666 1.00 48.44 345 PHE A CA 1
ATOM 2431 C C . PHE A 1 345 ? 56.947 20.107 19.293 1.00 48.44 345 PHE A C 1
ATOM 2433 O O . PHE A 1 345 ? 56.005 19.539 18.741 1.00 48.44 345 PHE A O 1
ATOM 2440 N N . GLY A 1 346 ? 57.474 21.243 18.819 1.00 44.53 346 GLY A N 1
ATOM 2441 C CA . GLY A 1 346 ? 56.931 22.003 17.683 1.00 44.53 346 GLY A CA 1
ATOM 2442 C C . GLY A 1 346 ? 56.703 21.186 16.402 1.00 44.53 346 GLY A C 1
ATOM 2443 O O . GLY A 1 346 ? 57.490 20.304 16.071 1.00 44.53 346 GLY A O 1
ATOM 2444 N N . GLY A 1 347 ? 55.628 21.505 15.674 1.00 50.16 347 GLY A N 1
ATOM 2445 C CA . GLY A 1 347 ? 55.360 20.977 14.334 1.00 50.16 347 GLY A CA 1
ATOM 2446 C C . GLY A 1 347 ? 55.883 21.933 13.263 1.00 50.16 347 GLY A C 1
ATOM 2447 O O . GLY A 1 347 ? 55.584 23.126 13.304 1.00 50.16 347 GLY A O 1
ATOM 2448 N N . SER A 1 348 ? 56.663 21.425 12.312 1.00 47.72 348 SER A N 1
ATOM 2449 C CA . SER A 1 348 ? 57.088 22.156 11.116 1.00 47.72 348 SER A CA 1
ATOM 2450 C C . SER A 1 348 ? 56.165 21.822 9.943 1.00 47.72 348 SER A C 1
ATOM 2452 O O . SER A 1 348 ? 56.056 20.668 9.533 1.00 47.72 348 SER A O 1
ATOM 2454 N N . GLY A 1 349 ? 55.505 22.840 9.387 1.00 51.31 349 GLY A N 1
ATOM 2455 C CA . GLY A 1 349 ? 54.873 22.744 8.072 1.00 51.31 349 GLY A CA 1
ATOM 2456 C C . GLY A 1 3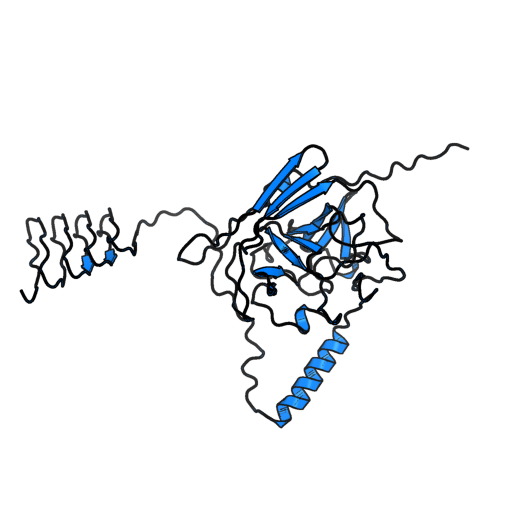49 ? 55.931 22.815 6.971 1.00 51.31 349 GLY A C 1
ATOM 2457 O O . GLY A 1 349 ? 56.915 23.540 7.107 1.00 51.31 349 GLY A O 1
ATOM 2458 N N . SER A 1 350 ? 55.735 22.073 5.881 1.00 47.44 350 SER A N 1
ATOM 2459 C CA . SER A 1 350 ? 56.569 22.189 4.678 1.00 47.44 350 SER A CA 1
ATOM 2460 C C . SER A 1 350 ? 55.699 22.617 3.503 1.00 47.44 350 SER A C 1
ATOM 2462 O O . SER A 1 350 ? 54.811 21.875 3.091 1.00 47.44 350 SER A O 1
ATOM 2464 N N . GLY A 1 351 ? 55.947 23.829 3.008 1.00 49.59 351 GLY A N 1
ATOM 2465 C CA . GLY A 1 351 ? 55.349 24.393 1.802 1.00 49.59 351 GLY A CA 1
ATOM 2466 C C . GLY A 1 351 ? 56.458 24.849 0.844 1.00 49.59 351 GLY A C 1
ATOM 2467 O O . GLY A 1 351 ? 57.567 25.138 1.296 1.00 49.59 351 GLY A O 1
ATOM 2468 N N . PRO A 1 352 ? 56.218 24.877 -0.475 1.00 39.47 352 PRO A N 1
ATOM 2469 C CA . PRO A 1 352 ? 57.204 25.321 -1.459 1.00 39.47 352 PRO A CA 1
ATOM 2470 C C . PRO A 1 352 ? 57.361 26.857 -1.553 1.00 39.47 352 PRO A C 1
ATOM 2472 O O . PRO A 1 352 ? 58.068 27.316 -2.450 1.00 39.47 352 PRO A O 1
ATOM 2475 N N . PHE A 1 353 ? 56.730 27.634 -0.659 1.00 42.28 353 PHE A N 1
ATOM 2476 C CA . PHE A 1 353 ? 56.804 29.100 -0.577 1.00 42.28 353 PHE A CA 1
ATOM 2477 C C . PHE A 1 353 ? 57.091 29.576 0.847 1.00 42.28 353 PHE A C 1
ATOM 2479 O O . PHE A 1 353 ? 56.514 28.983 1.787 1.00 42.28 353 PHE A O 1
#